Protein AF-A0A935V685-F1 (afdb_monomer)

pLDDT: mean 77.32, std 20.31, range [25.12, 97.94]

Nearest PDB structures (foldseek):
  2jjm-assembly1_C  TM=7.431E-01  e=6.071E-12  Bacillus anthracis str. Ames
  7ec1-assembly1_B  TM=7.038E-01  e=3.058E-07  Staphylococcus aureus subsp. aureus USA300
  7ec7-assembly1_A  TM=6.318E-01  e=6.087E-07  Staphylococcus aureus subsp. aureus USA300
  7vfm-assembly2_C  TM=6.311E-01  e=3.255E-07  Staphylococcus aureus subsp. aureus USA300
  4pqg-assembly1_A  TM=6.205E-01  e=3.836E-04  Streptococcus pneumoniae TIGR4

Solvent-accessible surface area (backbone atoms only — not comparable to full-atom values): 17136 Å² total; per-residue (Å²): 132,80,79,63,42,29,34,38,39,34,31,50,56,51,75,51,76,80,44,71,67,49,26,49,51,52,53,49,55,59,70,49,59,66,86,50,35,47,62,31,42,33,24,28,31,86,33,79,49,53,79,75,48,91,67,80,48,58,72,46,71,57,74,52,85,67,89,89,45,96,54,50,69,61,37,26,50,51,48,11,48,50,43,52,75,69,58,38,49,31,36,40,29,31,56,80,80,26,43,61,53,52,51,53,8,40,71,68,21,85,72,56,41,54,34,35,37,47,45,68,60,78,74,90,62,83,87,82,65,63,81,67,61,75,52,42,37,60,54,44,30,58,54,55,68,73,36,74,35,35,37,10,44,32,67,64,39,33,56,51,48,20,65,65,28,70,38,67,60,86,43,47,45,71,52,67,78,87,77,81,73,69,79,81,79,88,82,73,86,70,76,79,62,96,52,47,36,32,30,31,70,48,67,31,43,81,55,40,28,60,67,58,52,53,56,56,50,41,57,43,57,77,69,70,58,59,56,39,39,37,47,39,42,48,69,79,41,51,74,59,52,55,51,50,28,50,78,56,76,38,42,97,38,47,44,71,55,79,73,81,77,95,79,81,94,54,72,40,76,63,74,41,79,61,86,53,59,70,69,86,46,77,72,81,72,77,73,66,85,41,52,68,81,91,126

Radius of gyration: 22.19 Å; Cα contacts (8 Å, |Δi|>4): 473; chains: 1; bounding box: 60×39×63 Å

Secondary structure (DSSP, 8-state):
-PPPEEEEEEES----SSSHHHHHHHHHHHHS-TTTEEEEEEESS--HHHHHS--SSEEEE-----TTSTTHHHHHHHHHHHHHHHT-SEEEEESHHHHHHHHHHHHH-SS-PEEEEEE----S-GGG--GGGGTHHHHHHHHTTT-SEEEESSHHHHHHHHHHTT--GGGEEE-PPP-PPPP---S------SSEEEEEE----GGG-HHHHHHHHHHHHHTT--EEEEEE--SSSHHHHHHHHHHTT-GGGEE-PPPPPS-----B--SEE----SS----------B-----

Sequence (295 aa):
MRQIRKIAYLIDTIACDTAGTQKQLLDTIRRLDRARFAPILVCLWSSPWMEQADLPCETVILGHRGFLKPGFAGVLRRFAKLLDEREIDLVQIFFDEAIFVGWLGWRLSRQRPVLLSSRRDMGLGAANQPWYHRLFPAALALANRDFAAILANSRMVAEYASLRERTSLSKYIVVRNGVEYPPRDDGKVHARSAGTEVGIVATLTPVKRHDLLLRAWGLLGAVGASATLHLLGDRPERSRLERMALELGIAERVHFPAPFMTSRPGCARLTSVCSVRTGRGCQMPFLNTWPVGSR

Mean predicted aligned error: 11.24 Å

Foldseek 3Di:
DADAAEEEEEEAEQADCPDFVSVLVQVCLQPDDRVRYAYEYEHQAYYPCNVVDDGNHHYHHLPDDDDPDPCLVVSLCVLLCCCQVVVHQEYEYEDLRRLVSNLSSLVVHPNNHQYEYEFQFLDPDPPDDDPCLVCSLVVLLVSLVSHQAYEYQDPVRLVSCCVSNVHDSVRYDHDHGDDDDDPPPPDDPDDPDPAAEAEEADAPDVQQVVVVVLVVVLVCVVVPHRYAYEYAHDDDCVVVSCVSCVVSVNNVRYHYDDHDDPDDDDADANNYYDTGGDGDGDGDGRPDGDDDDDD

Structure (mmCIF, N/CA/C/O backbone):
data_AF-A0A935V685-F1
#
_entry.id   AF-A0A935V685-F1
#
loop_
_atom_site.group_PDB
_atom_site.id
_atom_site.type_symbol
_atom_site.label_atom_id
_atom_site.label_alt_id
_atom_site.label_comp_id
_atom_site.label_asym_id
_atom_site.label_entity_id
_atom_site.label_seq_id
_atom_site.pdbx_PDB_ins_code
_atom_site.Cartn_x
_atom_site.Cartn_y
_atom_site.Cartn_z
_atom_site.occupancy
_atom_site.B_iso_or_equiv
_atom_site.auth_seq_id
_atom_site.auth_comp_id
_atom_site.auth_asym_id
_atom_site.auth_atom_id
_atom_site.pdbx_PDB_model_num
ATOM 1 N N . MET A 1 1 ? -32.451 -7.736 6.801 1.00 47.38 1 MET A N 1
ATOM 2 C CA . MET A 1 1 ? -31.535 -6.804 6.099 1.00 47.38 1 MET A CA 1
ATOM 3 C C . MET A 1 1 ? -30.112 -7.109 6.552 1.00 47.38 1 MET A C 1
ATOM 5 O O . MET A 1 1 ? -29.913 -7.251 7.750 1.00 47.38 1 MET A O 1
ATOM 9 N N . ARG A 1 2 ? -29.141 -7.310 5.647 1.00 55.78 2 ARG A N 1
ATOM 10 C CA . ARG A 1 2 ? -27.735 -7.516 6.055 1.00 55.78 2 ARG A CA 1
ATOM 11 C C . ARG A 1 2 ? -27.187 -6.187 6.587 1.00 55.78 2 ARG A C 1
ATOM 13 O O . ARG A 1 2 ? -27.286 -5.187 5.889 1.00 55.78 2 ARG A O 1
ATOM 20 N N . GLN A 1 3 ? -26.645 -6.183 7.804 1.00 80.19 3 GLN A N 1
ATOM 21 C CA . GLN A 1 3 ? -25.983 -5.016 8.394 1.00 80.19 3 GLN A CA 1
ATOM 22 C C . GLN A 1 3 ? -24.818 -4.573 7.492 1.00 80.19 3 GLN A C 1
ATOM 24 O O . GLN A 1 3 ? -23.991 -5.404 7.104 1.00 80.19 3 GLN A O 1
ATOM 29 N N . ILE A 1 4 ? -24.787 -3.285 7.131 1.00 88.19 4 ILE A N 1
ATOM 30 C CA . ILE A 1 4 ? -23.696 -2.683 6.352 1.00 88.19 4 ILE A CA 1
ATOM 31 C C . ILE A 1 4 ? -22.426 -2.749 7.197 1.00 88.19 4 ILE A C 1
ATOM 33 O O . ILE A 1 4 ? -22.430 -2.315 8.346 1.00 88.19 4 ILE A O 1
ATOM 37 N N . ARG A 1 5 ? -21.346 -3.293 6.630 1.00 94.38 5 ARG A N 1
ATOM 38 C CA . ARG A 1 5 ? -20.065 -3.446 7.327 1.00 94.38 5 ARG A CA 1
ATOM 39 C C . ARG A 1 5 ? -19.217 -2.189 7.177 1.00 94.38 5 ARG A C 1
ATOM 41 O O . ARG A 1 5 ? -18.914 -1.789 6.052 1.00 94.38 5 ARG A O 1
ATOM 48 N N . LYS A 1 6 ? -18.794 -1.590 8.284 1.00 96.44 6 LYS A N 1
ATOM 49 C CA . LYS A 1 6 ? -17.918 -0.413 8.300 1.00 96.44 6 LYS A CA 1
ATOM 50 C C . LYS A 1 6 ? -16.456 -0.853 8.285 1.00 96.44 6 LYS A C 1
ATOM 52 O O . LYS A 1 6 ? -16.027 -1.641 9.130 1.00 96.44 6 LYS A O 1
ATOM 57 N N . ILE A 1 7 ? -15.689 -0.358 7.318 1.00 97.56 7 ILE A N 1
ATOM 58 C CA . ILE A 1 7 ? -14.297 -0.767 7.097 1.00 97.56 7 ILE A CA 1
ATOM 59 C C . ILE A 1 7 ? -13.381 0.447 7.209 1.00 97.56 7 ILE A C 1
ATOM 61 O O . ILE A 1 7 ? -13.496 1.374 6.414 1.00 97.56 7 ILE A O 1
ATOM 65 N N . ALA A 1 8 ? -12.427 0.415 8.137 1.00 97.81 8 ALA A N 1
ATOM 66 C CA . ALA A 1 8 ? -11.368 1.413 8.225 1.00 97.81 8 ALA A CA 1
ATOM 67 C C . ALA A 1 8 ? -10.112 0.939 7.476 1.00 97.81 8 ALA A C 1
ATOM 69 O O . ALA A 1 8 ? -9.486 -0.056 7.848 1.00 97.81 8 ALA A O 1
ATOM 70 N N . TYR A 1 9 ? -9.715 1.672 6.442 1.00 97.56 9 TYR A N 1
ATOM 71 C CA . TYR A 1 9 ? -8.462 1.478 5.718 1.00 97.56 9 TYR A CA 1
ATOM 72 C C . TYR A 1 9 ? -7.395 2.395 6.311 1.00 97.56 9 TYR A C 1
ATOM 74 O O . TYR A 1 9 ? -7.455 3.601 6.108 1.00 97.56 9 TYR A O 1
ATOM 82 N 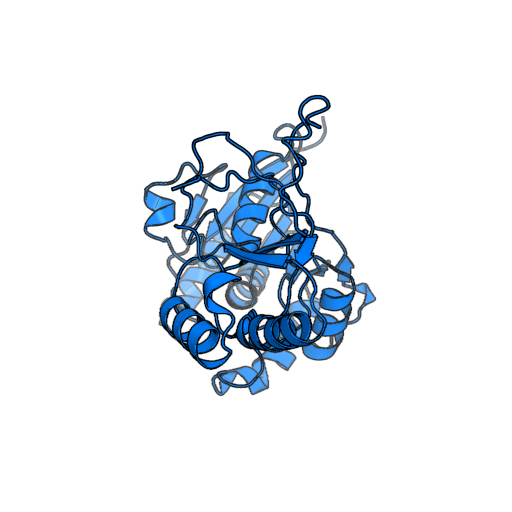N . LEU A 1 10 ? -6.426 1.845 7.042 1.00 96.38 10 LEU A N 1
ATOM 83 C CA . LEU A 1 10 ? -5.353 2.627 7.661 1.00 96.38 10 LEU A CA 1
ATOM 84 C C . LEU A 1 10 ? -4.088 2.590 6.796 1.00 96.38 10 LEU A C 1
ATOM 86 O O . LEU A 1 10 ? -3.573 1.510 6.513 1.00 96.38 10 LEU A O 1
ATOM 90 N N . ILE A 1 11 ? -3.559 3.753 6.428 1.00 93.00 11 ILE A N 1
ATOM 91 C CA . ILE A 1 11 ? -2.321 3.919 5.651 1.00 93.00 11 ILE A CA 1
ATOM 92 C C . ILE A 1 11 ? -1.504 5.103 6.200 1.00 93.00 11 ILE A C 1
ATOM 94 O O . ILE A 1 11 ? -2.011 5.902 6.986 1.00 93.00 11 ILE A O 1
ATOM 98 N N . ASP A 1 12 ? -0.227 5.229 5.840 1.00 88.38 12 ASP A N 1
ATOM 99 C CA . ASP A 1 12 ? 0.600 6.376 6.238 1.00 88.38 12 ASP A CA 1
ATOM 100 C C . ASP A 1 12 ? 0.080 7.690 5.629 1.00 88.38 12 ASP A C 1
ATOM 102 O O . ASP A 1 12 ? -0.264 8.631 6.349 1.00 88.38 12 ASP A O 1
ATOM 106 N N . THR A 1 13 ? -0.037 7.734 4.307 1.00 89.06 13 THR A N 1
ATOM 107 C CA . THR A 1 13 ? -0.543 8.843 3.513 1.00 89.06 13 THR A CA 1
ATOM 108 C C . THR A 1 13 ? -0.932 8.356 2.115 1.00 89.06 13 THR A C 1
ATOM 110 O O . THR A 1 13 ? -0.552 7.267 1.675 1.00 89.06 13 THR A O 1
ATOM 113 N N . ILE A 1 14 ? -1.623 9.209 1.365 1.00 85.38 14 ILE A N 1
ATOM 114 C CA . ILE A 1 14 ? -1.771 9.062 -0.080 1.00 85.38 14 ILE A CA 1
ATOM 115 C C . ILE A 1 14 ? -0.976 10.189 -0.729 1.00 85.38 14 ILE A C 1
ATOM 117 O O . ILE A 1 14 ? -1.374 11.343 -0.672 1.00 85.38 14 ILE A O 1
ATOM 121 N N . ALA A 1 15 ? 0.175 9.876 -1.310 1.00 79.31 15 ALA A N 1
ATOM 122 C CA . ALA A 1 15 ? 1.056 10.862 -1.928 1.00 79.31 15 ALA A CA 1
ATOM 123 C C . ALA A 1 15 ? 0.722 11.102 -3.408 1.00 79.31 15 ALA A C 1
ATOM 125 O O . ALA A 1 15 ? 0.970 12.196 -3.910 1.00 79.31 15 ALA A O 1
ATOM 126 N N . CYS A 1 16 ? 0.187 10.094 -4.105 1.00 71.19 16 CYS A N 1
ATOM 127 C CA . CYS A 1 16 ? -0.258 10.210 -5.493 1.00 71.19 16 CYS A CA 1
ATOM 128 C C . CYS A 1 16 ? -1.229 9.087 -5.900 1.00 71.19 16 CYS A C 1
ATOM 130 O O . CYS A 1 16 ? -1.324 8.040 -5.255 1.00 71.19 16 CYS A O 1
ATOM 132 N N . ASP A 1 17 ? -1.896 9.275 -7.037 1.00 63.81 17 ASP A N 1
ATOM 133 C CA . ASP A 1 17 ? -2.741 8.283 -7.718 1.00 63.81 17 ASP A CA 1
ATOM 134 C C . ASP A 1 17 ? -1.970 7.356 -8.674 1.00 63.81 17 ASP A C 1
ATOM 136 O O . ASP A 1 17 ? -2.543 6.440 -9.262 1.00 63.81 17 ASP A O 1
ATOM 140 N N . THR A 1 18 ? -0.663 7.560 -8.832 1.00 60.09 18 THR A N 1
ATOM 141 C CA . THR A 1 18 ? 0.187 6.765 -9.734 1.00 60.09 18 THR A CA 1
ATOM 142 C C . THR A 1 18 ? 0.973 5.669 -9.015 1.00 60.09 18 THR A C 1
ATOM 144 O O . THR A 1 18 ? 1.419 4.706 -9.646 1.00 60.09 18 THR A O 1
ATOM 147 N N . ALA A 1 19 ? 1.123 5.751 -7.689 1.00 63.84 19 ALA A N 1
ATOM 148 C CA . ALA A 1 19 ? 1.809 4.733 -6.901 1.00 63.84 19 ALA A CA 1
ATOM 149 C C . ALA A 1 19 ? 0.965 3.456 -6.793 1.00 63.84 19 ALA A C 1
ATOM 151 O O . ALA A 1 19 ? -0.188 3.492 -6.373 1.00 63.84 19 ALA A O 1
ATOM 152 N N . GLY A 1 20 ? 1.563 2.299 -7.105 1.00 73.19 20 GLY A N 1
ATOM 153 C CA . GLY A 1 20 ? 0.832 1.033 -7.253 1.00 73.19 20 GLY A CA 1
ATOM 154 C C . GLY A 1 20 ? -0.075 0.665 -6.070 1.00 73.19 20 GLY A C 1
ATOM 155 O O . GLY A 1 20 ? -1.243 0.358 -6.280 1.00 73.19 20 GLY A O 1
ATOM 156 N N . THR A 1 21 ? 0.426 0.731 -4.832 1.00 81.25 21 THR A N 1
ATOM 157 C CA . THR A 1 21 ? -0.369 0.390 -3.636 1.00 81.25 21 THR A CA 1
ATOM 158 C C . THR A 1 21 ? -1.462 1.418 -3.342 1.00 81.25 21 THR A C 1
ATOM 160 O O . THR A 1 21 ? -2.601 1.029 -3.094 1.00 81.25 21 THR A O 1
ATOM 163 N N . GLN A 1 22 ? -1.127 2.711 -3.376 1.00 86.50 22 GLN A N 1
ATOM 164 C CA . GLN A 1 22 ? -2.057 3.796 -3.044 1.00 86.50 22 GLN A CA 1
ATOM 165 C C . GLN A 1 22 ? -3.184 3.876 -4.079 1.00 86.50 22 GLN A C 1
ATOM 167 O O . GLN A 1 22 ? -4.356 3.853 -3.708 1.00 86.50 22 GLN A O 1
ATOM 172 N N . LYS A 1 23 ? -2.843 3.820 -5.373 1.00 84.69 23 LYS A N 1
ATOM 173 C CA . LYS A 1 23 ? -3.811 3.739 -6.471 1.00 84.69 23 LYS A CA 1
ATOM 174 C C . LYS A 1 23 ? -4.776 2.574 -6.283 1.00 84.69 23 LYS A C 1
ATOM 176 O O . LYS A 1 23 ? -5.985 2.757 -6.323 1.00 84.69 23 LYS A O 1
ATOM 181 N N . GLN A 1 24 ? -4.249 1.375 -6.036 1.00 86.38 24 GLN A N 1
ATOM 182 C CA . GLN A 1 24 ? -5.086 0.189 -5.860 1.00 86.38 24 GLN A CA 1
ATOM 183 C C . GLN A 1 24 ? -6.011 0.286 -4.657 1.00 86.38 24 GLN A C 1
ATOM 185 O O . GLN A 1 24 ? -7.129 -0.218 -4.727 1.00 86.38 24 GLN A O 1
ATOM 190 N N . LEU A 1 25 ? -5.554 0.881 -3.554 1.00 91.19 25 LEU A N 1
ATOM 191 C CA . LEU A 1 25 ? -6.407 1.121 -2.399 1.00 91.19 25 LEU A CA 1
ATOM 192 C C . LEU A 1 25 ? -7.567 2.047 -2.780 1.00 91.19 25 LEU A C 1
ATOM 194 O O . LEU A 1 25 ? -8.719 1.684 -2.557 1.00 91.19 25 LEU A O 1
ATOM 198 N N . LEU A 1 26 ? -7.277 3.182 -3.420 1.00 91.44 26 LEU A N 1
ATOM 199 C CA . LEU A 1 26 ? -8.309 4.117 -3.873 1.00 91.44 26 LEU A CA 1
ATOM 200 C C . LEU A 1 26 ? -9.278 3.465 -4.866 1.00 91.44 26 LEU A C 1
ATOM 202 O O . LEU A 1 26 ? -10.487 3.587 -4.700 1.00 91.44 26 LEU A O 1
ATOM 206 N N . ASP A 1 27 ? -8.777 2.718 -5.850 1.00 89.69 27 ASP A N 1
ATOM 207 C CA . ASP A 1 27 ? -9.608 2.025 -6.841 1.00 89.69 27 ASP A CA 1
ATOM 208 C C . ASP A 1 27 ? -10.467 0.925 -6.204 1.00 89.69 27 ASP A C 1
ATOM 210 O O . ASP A 1 27 ? -11.630 0.752 -6.574 1.00 89.69 27 ASP A O 1
ATOM 214 N N . THR A 1 28 ? -9.932 0.221 -5.201 1.00 90.75 28 THR A N 1
ATOM 215 C CA . THR A 1 28 ? -10.703 -0.748 -4.406 1.00 90.75 28 THR A CA 1
ATOM 216 C C . THR A 1 28 ? -11.828 -0.040 -3.663 1.00 90.75 28 THR A C 1
ATOM 218 O O . THR A 1 28 ? -12.975 -0.472 -3.745 1.00 90.75 28 THR A O 1
ATOM 221 N N . ILE A 1 29 ? -11.529 1.070 -2.978 1.00 93.56 29 ILE A N 1
ATOM 222 C CA . ILE A 1 29 ? -12.534 1.845 -2.246 1.00 93.56 29 ILE A CA 1
ATOM 223 C C . ILE A 1 29 ? -13.595 2.381 -3.212 1.00 93.56 29 ILE A C 1
ATOM 225 O O . ILE A 1 29 ? -14.777 2.269 -2.902 1.00 93.56 29 ILE A O 1
ATOM 229 N N . ARG A 1 30 ? -13.225 2.906 -4.388 1.00 92.25 30 ARG A N 1
ATOM 230 C CA . ARG A 1 30 ? -14.173 3.413 -5.403 1.00 92.25 30 ARG A CA 1
ATOM 231 C C . ARG A 1 30 ? -15.161 2.352 -5.877 1.00 92.25 30 ARG A C 1
ATOM 233 O O . ARG A 1 30 ? -16.336 2.650 -6.042 1.00 92.25 30 ARG A O 1
ATOM 240 N N . ARG A 1 31 ? -14.689 1.123 -6.088 1.00 91.38 31 ARG A N 1
ATOM 241 C CA . ARG A 1 31 ? -15.484 0.026 -6.668 1.00 91.38 31 ARG A CA 1
ATOM 242 C C . ARG A 1 31 ? -16.207 -0.830 -5.622 1.00 91.38 31 ARG A C 1
ATOM 244 O O . ARG A 1 31 ? -16.918 -1.763 -5.981 1.00 91.38 31 ARG A O 1
ATOM 251 N N . LEU A 1 32 ? -16.013 -0.545 -4.336 1.00 92.62 32 LEU A N 1
ATOM 252 C CA . LEU A 1 32 ? -16.620 -1.306 -3.251 1.00 92.62 32 LEU A CA 1
ATOM 253 C C . LEU A 1 32 ? -18.131 -1.030 -3.160 1.00 92.62 32 LEU A C 1
ATOM 255 O O . LEU A 1 32 ? -18.550 0.123 -3.066 1.00 92.62 32 LEU A O 1
ATOM 259 N N . ASP A 1 33 ? -18.933 -2.096 -3.137 1.00 94.31 33 ASP A N 1
ATOM 260 C CA . ASP A 1 33 ? -20.395 -2.029 -3.038 1.00 94.31 33 ASP A CA 1
ATOM 261 C C . ASP A 1 33 ? -20.848 -1.309 -1.755 1.00 94.31 33 ASP A C 1
ATOM 263 O O . ASP A 1 33 ? -20.762 -1.852 -0.648 1.00 94.31 33 ASP A O 1
ATOM 267 N N . ARG A 1 34 ? -21.360 -0.084 -1.924 1.00 94.00 34 ARG A N 1
ATOM 268 C CA . ARG A 1 34 ? -21.809 0.799 -0.838 1.00 94.00 34 ARG A CA 1
ATOM 269 C C . ARG A 1 34 ? -23.070 0.301 -0.131 1.00 94.00 34 ARG A C 1
ATOM 271 O O . ARG A 1 34 ? -23.296 0.680 1.013 1.00 94.00 34 ARG A O 1
ATOM 278 N N . ALA A 1 35 ? -23.852 -0.584 -0.755 1.00 93.12 35 ALA A N 1
ATOM 279 C CA . ALA A 1 35 ? -25.009 -1.206 -0.109 1.00 93.12 35 ALA A CA 1
ATOM 280 C C . ALA A 1 35 ? -24.598 -2.275 0.919 1.00 93.12 35 ALA A C 1
ATOM 282 O O . ALA A 1 35 ? -25.408 -2.696 1.744 1.00 93.12 35 ALA A O 1
ATOM 283 N N . ARG A 1 36 ? -23.339 -2.730 0.873 1.00 93.94 36 ARG A N 1
ATOM 284 C CA . ARG A 1 36 ? -22.796 -3.766 1.765 1.00 93.94 36 ARG A CA 1
ATOM 285 C C . ARG A 1 36 ? -21.681 -3.256 2.664 1.00 93.94 36 ARG A C 1
ATOM 287 O O . ARG A 1 36 ? -21.517 -3.789 3.763 1.00 93.94 36 ARG A O 1
ATOM 294 N N . PHE A 1 37 ? -20.920 -2.267 2.205 1.00 96.12 37 PHE A N 1
ATOM 295 C CA . PHE A 1 37 ? -19.721 -1.795 2.879 1.00 96.12 37 PHE A CA 1
ATOM 296 C C . PHE A 1 37 ? -19.648 -0.268 2.932 1.00 96.12 37 PHE A C 1
ATOM 298 O O . PHE A 1 37 ? -19.816 0.409 1.920 1.00 96.12 37 PHE A O 1
ATOM 305 N N . ALA A 1 38 ? -19.305 0.259 4.103 1.00 96.31 38 ALA A N 1
ATOM 306 C CA . ALA A 1 38 ? -19.061 1.677 4.339 1.00 96.31 38 ALA A CA 1
ATOM 307 C C . ALA A 1 38 ? -17.563 1.899 4.628 1.00 96.31 38 ALA A C 1
ATOM 309 O O . ALA A 1 38 ? -17.114 1.638 5.748 1.00 96.31 38 ALA A O 1
ATOM 310 N N . PRO A 1 39 ? -16.760 2.303 3.627 1.00 97.31 39 PRO A N 1
ATOM 311 C CA . PRO A 1 39 ? -15.329 2.512 3.811 1.00 97.31 39 PRO A CA 1
ATOM 312 C C . PRO A 1 39 ? -15.025 3.869 4.457 1.00 97.31 39 PRO A C 1
ATOM 314 O O . PRO A 1 39 ? -15.653 4.874 4.132 1.00 97.31 39 PRO A O 1
ATOM 317 N N . ILE A 1 40 ? -14.006 3.894 5.312 1.00 97.12 40 ILE A N 1
ATOM 318 C CA . ILE A 1 40 ? -13.386 5.096 5.875 1.00 97.12 40 ILE A CA 1
ATOM 319 C C . ILE A 1 40 ? -11.882 4.988 5.628 1.00 97.12 40 ILE A C 1
ATOM 321 O O . ILE A 1 40 ? -11.264 3.972 5.956 1.00 97.12 40 ILE A O 1
ATOM 325 N N . LEU A 1 41 ? -11.284 6.024 5.049 1.00 96.94 41 LEU A N 1
ATOM 326 C CA . LEU A 1 41 ? -9.843 6.117 4.852 1.00 96.94 41 LEU A CA 1
ATOM 327 C C . LEU A 1 41 ? -9.222 6.818 6.061 1.00 96.94 41 LEU A C 1
ATOM 329 O O . LEU A 1 41 ? -9.593 7.933 6.409 1.00 96.94 41 LEU A O 1
ATOM 333 N N . VAL A 1 42 ? -8.262 6.178 6.713 1.00 96.44 42 VAL A N 1
ATOM 334 C CA . VAL A 1 42 ? -7.533 6.741 7.847 1.00 96.44 42 VAL A CA 1
ATOM 335 C C . VAL A 1 42 ? -6.075 6.891 7.443 1.00 96.44 42 VAL A C 1
ATOM 337 O O . VAL A 1 42 ? -5.410 5.904 7.134 1.00 96.44 42 VAL A O 1
ATOM 340 N N . CYS A 1 43 ? -5.565 8.117 7.462 1.00 93.94 43 CYS A N 1
ATOM 341 C CA . CYS A 1 43 ? -4.167 8.399 7.152 1.00 93.94 43 CYS A CA 1
ATOM 342 C C . CYS A 1 43 ? -3.425 8.874 8.401 1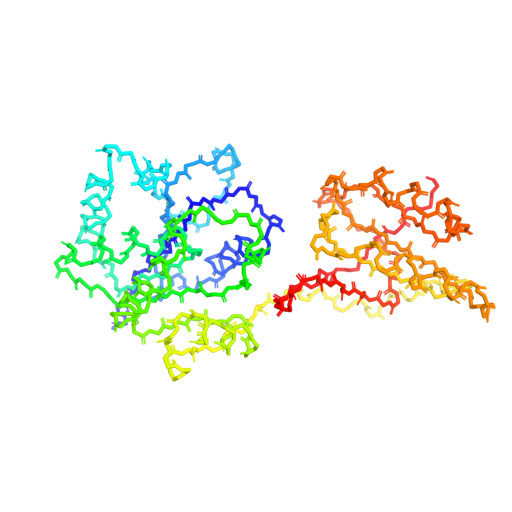.00 93.94 43 CYS A C 1
ATOM 344 O O . CYS A 1 43 ? -3.970 9.618 9.224 1.00 93.94 43 CYS A O 1
ATOM 346 N N . LEU A 1 44 ? -2.154 8.496 8.538 1.00 90.81 44 LEU A N 1
ATOM 347 C CA . LEU A 1 44 ? -1.299 9.047 9.589 1.00 90.81 44 LEU A CA 1
ATOM 348 C C . LEU A 1 44 ? -1.076 10.546 9.376 1.00 90.81 44 LEU A C 1
ATOM 350 O O . LEU A 1 44 ? -1.145 11.302 10.342 1.00 90.81 44 LEU A O 1
ATOM 354 N N . TRP A 1 45 ? -0.864 11.006 8.143 1.00 88.38 45 TRP A N 1
ATOM 355 C CA . TRP A 1 45 ? -0.659 12.425 7.837 1.00 88.38 45 TRP A CA 1
ATOM 356 C C . TRP A 1 45 ? -1.184 12.819 6.445 1.00 88.38 45 TRP A C 1
ATOM 358 O O . TRP A 1 45 ? -1.251 11.995 5.533 1.00 88.38 45 TRP A O 1
ATOM 368 N N . SER A 1 46 ? -1.558 14.097 6.294 1.00 87.88 46 SER A N 1
ATOM 369 C CA . SER A 1 46 ? -2.071 14.668 5.036 1.00 87.88 46 SER A CA 1
ATOM 370 C C . SER A 1 46 ? -0.941 15.029 4.074 1.00 87.88 46 SER A C 1
ATOM 372 O O . SER A 1 46 ? 0.060 15.625 4.492 1.00 87.88 46 SER A O 1
ATOM 374 N N . SER A 1 47 ? -1.107 14.695 2.796 1.00 87.94 47 SER A N 1
ATOM 375 C CA . SER A 1 47 ? -0.217 15.127 1.717 1.00 87.94 47 SER A CA 1
ATOM 376 C C . SER A 1 47 ? -0.828 16.304 0.937 1.00 87.94 47 SER A C 1
ATOM 378 O O . SER A 1 47 ? -2.053 16.429 0.899 1.00 87.94 47 SER A O 1
ATOM 380 N N . PRO A 1 48 ? -0.012 17.112 0.228 1.00 86.56 48 PRO A N 1
ATOM 381 C CA . PRO A 1 48 ? -0.530 18.171 -0.645 1.00 86.56 48 PRO A CA 1
ATOM 382 C C . PRO A 1 48 ? -1.471 17.656 -1.743 1.00 86.56 48 PRO A C 1
ATOM 384 O O . PRO A 1 48 ? -2.379 18.359 -2.166 1.00 86.56 48 PRO A O 1
ATOM 387 N N . TRP A 1 49 ? -1.266 16.415 -2.200 1.00 86.69 49 TRP A N 1
ATOM 388 C CA . TRP A 1 49 ? -2.133 15.792 -3.198 1.00 86.69 49 TRP A CA 1
ATOM 389 C C . TRP A 1 49 ? -3.520 15.492 -2.618 1.00 86.69 49 TRP A C 1
ATOM 391 O O . TRP A 1 49 ? -4.521 15.756 -3.272 1.00 86.69 49 TRP A O 1
ATOM 401 N N . MET A 1 50 ? -3.595 15.000 -1.375 1.00 87.62 50 MET A N 1
ATOM 402 C CA . MET A 1 50 ? -4.873 14.700 -0.713 1.00 87.62 50 MET A CA 1
ATOM 403 C C . MET A 1 50 ? -5.746 15.936 -0.512 1.00 87.62 50 MET A C 1
ATOM 405 O O . MET A 1 50 ? -6.963 15.820 -0.554 1.00 87.62 50 MET A O 1
ATOM 409 N N . GLU A 1 51 ? -5.138 17.101 -0.295 1.00 85.94 51 GLU A N 1
ATOM 410 C CA . GLU A 1 51 ? -5.860 18.366 -0.101 1.00 85.94 51 GLU A CA 1
ATOM 411 C C . GLU A 1 51 ? -6.560 18.849 -1.378 1.00 85.94 51 GLU A C 1
ATOM 413 O O . GLU A 1 51 ? -7.511 19.621 -1.305 1.00 85.94 51 GLU A O 1
ATOM 418 N N . GLN A 1 52 ? -6.099 18.387 -2.542 1.00 87.19 52 GLN A N 1
ATOM 419 C CA . GLN A 1 52 ? -6.619 18.775 -3.855 1.00 87.19 52 GLN A CA 1
ATOM 420 C C . GLN A 1 52 ? -7.419 17.653 -4.530 1.00 87.19 52 GLN A C 1
ATOM 422 O O . GLN A 1 52 ? -8.118 17.898 -5.512 1.00 87.19 52 GLN A O 1
ATOM 427 N N . ALA A 1 53 ? -7.290 16.418 -4.046 1.00 85.81 53 ALA A N 1
ATOM 428 C CA . ALA A 1 53 ? -7.871 15.242 -4.671 1.00 85.81 53 ALA A CA 1
ATOM 429 C C . ALA A 1 53 ? -9.283 14.939 -4.159 1.00 85.81 53 ALA A C 1
ATOM 431 O O . ALA A 1 53 ? -9.558 14.997 -2.962 1.00 85.81 53 ALA A O 1
ATOM 432 N N . ASP A 1 54 ? -10.147 14.494 -5.071 1.00 87.12 54 ASP A N 1
ATOM 433 C CA . ASP A 1 54 ? -11.438 13.908 -4.719 1.00 87.12 54 ASP A CA 1
ATOM 434 C C . ASP A 1 54 ? -11.242 12.474 -4.192 1.00 87.12 54 ASP A C 1
ATOM 436 O O . ASP A 1 54 ? -10.950 11.524 -4.939 1.00 87.12 54 ASP A O 1
ATOM 440 N N . LEU A 1 55 ? -11.319 12.331 -2.866 1.00 90.56 55 LEU A N 1
ATOM 441 C CA . LEU A 1 55 ? -11.140 11.059 -2.176 1.00 90.56 55 LEU A CA 1
ATOM 442 C C . LEU A 1 55 ? -12.460 10.269 -2.151 1.00 90.56 55 LEU A C 1
ATOM 444 O O . LEU A 1 55 ? -13.519 10.814 -1.865 1.00 90.56 55 LEU A O 1
ATOM 448 N N . PRO A 1 56 ? -12.422 8.946 -2.382 1.00 90.94 56 PRO A N 1
ATOM 449 C CA . PRO A 1 56 ? -13.624 8.152 -2.658 1.00 90.94 56 PRO A CA 1
ATOM 450 C C . PRO A 1 56 ? -14.500 7.818 -1.435 1.00 90.94 56 PRO A C 1
ATOM 452 O O . PRO A 1 56 ? -15.455 7.037 -1.555 1.00 90.94 56 PRO A O 1
ATOM 455 N N . CYS A 1 57 ? -14.142 8.320 -0.252 1.00 93.38 57 CYS A N 1
ATOM 456 C CA . CYS A 1 57 ? -14.863 8.126 1.003 1.00 93.38 57 CYS A CA 1
ATOM 457 C C . CYS A 1 57 ? -14.439 9.152 2.067 1.00 93.38 57 CYS A C 1
ATOM 459 O O . CYS A 1 57 ? -13.464 9.886 1.884 1.00 93.38 57 CYS A O 1
ATOM 461 N N . GLU A 1 58 ? -15.131 9.138 3.216 1.00 94.12 58 GLU A N 1
ATOM 462 C CA . GLU A 1 58 ? -14.712 9.871 4.419 1.00 94.12 58 GLU A CA 1
ATOM 463 C C . GLU A 1 58 ? -13.235 9.585 4.711 1.00 94.12 58 GLU A C 1
ATOM 465 O O . GLU A 1 58 ? -12.803 8.427 4.713 1.00 94.12 58 GLU A O 1
ATOM 470 N N . THR A 1 59 ? -12.466 10.651 4.934 1.00 95.00 59 THR A N 1
ATOM 471 C CA . THR A 1 59 ? -11.034 10.569 5.217 1.00 95.00 59 THR A CA 1
ATOM 472 C C . THR A 1 59 ? -10.718 11.233 6.551 1.00 95.00 59 THR A C 1
ATOM 474 O O . THR A 1 59 ? -11.074 12.386 6.779 1.00 95.00 59 THR A O 1
ATOM 477 N N . VAL A 1 60 ? -10.018 10.515 7.428 1.00 94.31 60 VAL A N 1
ATOM 478 C CA . VAL A 1 60 ? -9.625 10.972 8.766 1.00 94.31 60 VAL A CA 1
ATOM 479 C C . VAL A 1 60 ? -8.105 11.024 8.869 1.00 94.31 60 VAL A C 1
ATOM 481 O O . VAL A 1 60 ? -7.418 10.031 8.628 1.00 94.31 60 VAL A O 1
ATOM 484 N N . ILE A 1 61 ? -7.566 12.175 9.277 1.00 93.50 61 ILE A N 1
ATOM 485 C CA . ILE A 1 61 ? -6.123 12.376 9.454 1.00 93.50 61 ILE A CA 1
ATOM 486 C C . ILE A 1 61 ? -5.760 12.303 10.938 1.00 93.50 61 ILE A C 1
ATOM 488 O O . ILE A 1 61 ? -6.227 13.101 11.751 1.00 93.50 61 ILE A O 1
ATOM 492 N N . LEU A 1 62 ? -4.876 11.373 11.305 1.00 88.38 62 LEU A N 1
ATOM 493 C CA . LEU A 1 62 ? -4.418 11.210 12.687 1.00 88.38 62 LEU A CA 1
ATOM 494 C C . LEU A 1 62 ? -3.290 12.181 13.076 1.00 88.38 62 LEU A C 1
ATOM 496 O O . LEU A 1 62 ? -2.991 12.319 14.255 1.00 88.38 62 LEU A O 1
ATOM 500 N N . GLY A 1 63 ? -2.647 12.878 12.142 1.00 80.50 63 GLY A N 1
ATOM 501 C CA . GLY A 1 63 ? -1.625 13.894 12.434 1.00 80.50 63 GLY A CA 1
ATOM 502 C C . GLY A 1 63 ? -0.341 13.348 13.080 1.00 80.50 63 GLY A C 1
ATOM 503 O O . GLY A 1 63 ? 0.162 13.927 14.042 1.00 80.50 63 GLY A O 1
ATOM 504 N N . HIS A 1 64 ? 0.189 12.229 12.586 1.00 69.06 64 HIS A N 1
ATOM 505 C CA . HIS A 1 64 ? 1.420 11.600 13.061 1.00 69.06 64 HIS A CA 1
ATOM 506 C C . HIS A 1 64 ? 2.486 11.521 11.960 1.00 69.06 64 HIS A C 1
ATOM 508 O O . HIS A 1 64 ? 2.259 10.921 10.916 1.00 69.06 64 HIS A O 1
ATOM 514 N N . ARG A 1 65 ? 3.679 12.078 12.219 1.00 65.12 65 ARG A N 1
ATOM 515 C CA . ARG A 1 65 ? 4.883 11.906 11.382 1.00 65.12 65 ARG A CA 1
ATOM 516 C C . ARG A 1 65 ? 6.021 11.306 12.222 1.00 65.12 65 ARG A C 1
ATOM 518 O O . ARG A 1 65 ? 6.792 12.074 12.803 1.00 65.12 65 ARG A O 1
ATOM 525 N N . GLY A 1 66 ? 6.105 9.973 12.268 1.00 58.59 66 GLY A N 1
ATOM 526 C CA . GLY A 1 66 ? 7.207 9.189 12.854 1.00 58.59 66 GLY A CA 1
ATOM 527 C C . GLY A 1 66 ? 7.076 8.816 14.344 1.00 58.59 66 GLY A C 1
ATOM 528 O O . GLY A 1 66 ? 6.663 9.633 15.166 1.00 58.59 66 GLY A O 1
ATOM 529 N N . PHE A 1 67 ? 7.519 7.599 14.696 1.00 53.41 67 PHE A N 1
ATOM 530 C CA . PHE A 1 67 ? 7.308 6.922 15.993 1.00 53.41 67 PHE A CA 1
ATOM 531 C C . PHE A 1 67 ? 7.875 7.619 17.246 1.00 53.41 67 PHE A C 1
ATOM 533 O O . PHE A 1 67 ? 7.388 7.376 18.345 1.00 53.41 67 PHE A O 1
ATOM 540 N N . LEU A 1 68 ? 8.889 8.479 17.108 1.00 54.41 68 LEU A N 1
ATOM 541 C CA . LEU A 1 68 ? 9.640 9.066 18.234 1.00 54.41 68 LEU A CA 1
ATOM 542 C C . LEU A 1 68 ? 9.118 10.438 18.700 1.00 54.41 68 LEU A C 1
ATOM 544 O O . LEU A 1 68 ? 9.786 11.124 19.470 1.00 54.41 68 LEU A O 1
ATOM 548 N N . LYS A 1 69 ? 7.941 10.877 18.234 1.00 60.59 69 LYS A N 1
ATOM 549 C CA . LYS A 1 69 ? 7.384 12.188 18.605 1.00 60.59 69 LYS A CA 1
ATOM 550 C C . LYS A 1 69 ? 6.443 12.106 19.818 1.00 60.59 69 LYS A C 1
ATOM 552 O O . LYS A 1 69 ? 5.656 11.162 19.907 1.00 60.59 69 LYS A O 1
ATOM 557 N N . PRO A 1 70 ? 6.411 13.142 20.682 1.00 56.28 70 PRO A N 1
ATOM 558 C CA . PRO A 1 70 ? 5.625 13.176 21.927 1.00 56.28 70 PRO A CA 1
ATOM 559 C C . PRO A 1 70 ? 4.093 13.060 21.755 1.00 56.28 70 PRO A C 1
ATOM 561 O O . PRO A 1 70 ? 3.366 12.961 22.736 1.00 56.28 70 PRO A O 1
ATOM 564 N N . GLY A 1 71 ? 3.578 13.015 20.520 1.00 70.69 71 GLY A N 1
ATOM 565 C CA . GLY A 1 71 ? 2.155 12.835 20.212 1.00 70.69 71 GLY A CA 1
ATOM 566 C C . GLY A 1 71 ? 1.690 11.387 20.003 1.00 70.69 71 GLY A C 1
ATOM 567 O O . GLY A 1 71 ? 0.503 11.183 19.746 1.00 70.69 71 GLY A O 1
ATOM 568 N N . PHE A 1 72 ? 2.570 10.379 20.082 1.00 82.44 72 PHE A N 1
ATOM 569 C CA . PHE A 1 72 ? 2.228 8.992 19.717 1.00 82.44 72 PHE A CA 1
ATOM 570 C C . PHE A 1 72 ? 1.045 8.429 20.521 1.00 82.44 72 PHE A C 1
ATOM 572 O O . PHE A 1 72 ? 0.071 7.970 19.934 1.00 82.44 72 PHE A O 1
ATOM 579 N N . ALA A 1 73 ? 1.043 8.556 21.852 1.00 86.56 73 ALA A N 1
ATOM 580 C CA . ALA A 1 73 ? -0.075 8.081 22.676 1.00 86.56 73 ALA A CA 1
ATOM 581 C C . ALA A 1 73 ? -1.408 8.776 22.331 1.00 86.56 73 ALA A C 1
ATOM 583 O O . ALA A 1 73 ? -2.459 8.136 22.321 1.00 86.56 73 ALA A O 1
ATOM 584 N N . GLY A 1 74 ? -1.376 10.072 22.002 1.00 89.12 74 GLY A N 1
ATOM 585 C CA . GLY A 1 74 ? -2.561 10.815 21.561 1.00 89.12 74 GLY A CA 1
ATOM 586 C C . GLY A 1 74 ? -3.075 10.360 20.192 1.00 89.12 74 GLY A C 1
ATOM 587 O O . GLY A 1 74 ? -4.280 10.350 19.955 1.00 89.12 74 GLY A O 1
ATOM 588 N N . VAL A 1 75 ? -2.182 9.945 19.293 1.00 90.50 75 VAL A N 1
ATOM 589 C CA . VAL A 1 75 ? -2.533 9.320 18.006 1.00 90.50 75 VAL A CA 1
ATOM 590 C C . VAL A 1 75 ? -3.215 7.973 18.236 1.00 90.50 75 VAL A C 1
ATOM 592 O O . VAL A 1 75 ? -4.287 7.742 17.681 1.00 90.50 75 VAL A O 1
ATOM 595 N N . LEU A 1 76 ? -2.656 7.127 19.108 1.00 93.12 76 LEU A N 1
ATOM 596 C CA . LEU A 1 76 ? -3.243 5.824 19.435 1.00 93.12 76 LEU A CA 1
ATOM 597 C C . LEU A 1 76 ? -4.642 5.964 20.048 1.00 93.12 76 LEU A C 1
ATOM 599 O O . LEU A 1 76 ? -5.562 5.268 19.626 1.00 93.12 76 LEU A O 1
ATOM 603 N N . ARG A 1 77 ? -4.826 6.894 20.998 1.00 93.38 77 ARG A N 1
ATOM 604 C CA . ARG A 1 77 ? -6.140 7.173 21.604 1.00 93.38 77 ARG A CA 1
ATOM 605 C C . ARG A 1 77 ? -7.145 7.707 20.590 1.00 93.38 77 ARG A C 1
ATOM 607 O O . ARG A 1 77 ? -8.300 7.308 20.635 1.00 93.38 77 ARG A O 1
ATOM 614 N N . ARG A 1 78 ? -6.727 8.591 19.677 1.00 94.00 78 ARG A N 1
ATOM 615 C CA . ARG A 1 78 ? -7.606 9.093 18.607 1.00 94.00 78 ARG A CA 1
ATOM 616 C C . ARG A 1 78 ? -8.033 7.982 17.661 1.00 94.00 78 ARG A C 1
ATOM 618 O O . ARG A 1 78 ? -9.205 7.925 17.315 1.00 94.00 78 ARG A O 1
ATOM 625 N N . PHE A 1 79 ? -7.116 7.087 17.293 1.00 96.12 79 PHE A N 1
ATOM 626 C CA . PHE A 1 79 ? -7.467 5.930 16.476 1.00 96.12 79 PHE A CA 1
ATOM 627 C C . PHE A 1 79 ? -8.421 4.989 17.221 1.00 96.12 79 PHE A C 1
ATOM 629 O O . PHE A 1 79 ? -9.463 4.651 16.680 1.00 96.12 79 PHE A O 1
ATOM 636 N N . ALA A 1 80 ? -8.137 4.648 18.482 1.00 97.06 80 ALA A N 1
ATOM 637 C CA . ALA A 1 80 ? -9.024 3.827 19.313 1.00 97.06 80 ALA A CA 1
ATOM 638 C C . ALA A 1 80 ? -10.434 4.430 19.438 1.00 97.06 80 ALA A C 1
ATOM 640 O O . ALA A 1 80 ? -11.427 3.746 19.208 1.00 97.06 80 ALA A O 1
ATOM 641 N N . LYS A 1 81 ? -10.509 5.736 19.722 1.00 96.50 81 LYS A N 1
ATOM 642 C CA . LYS A 1 81 ? -11.759 6.496 19.796 1.00 96.50 81 LYS A CA 1
ATOM 643 C C . LYS A 1 81 ? -12.513 6.471 18.466 1.00 96.50 81 LYS A C 1
ATOM 645 O O . LYS A 1 81 ? -13.715 6.259 18.474 1.00 96.50 81 LYS A O 1
ATOM 650 N N . LEU A 1 82 ? -11.822 6.628 17.335 1.00 96.44 82 LEU A N 1
ATOM 651 C CA . LEU A 1 82 ? -12.435 6.522 16.010 1.00 96.44 82 LEU A CA 1
ATOM 652 C C . LEU A 1 82 ? -13.053 5.135 15.787 1.00 96.44 82 LEU A C 1
ATOM 654 O O . LEU A 1 82 ? -14.181 5.058 15.308 1.00 96.44 82 LEU A O 1
ATOM 658 N N . LEU A 1 83 ? -12.338 4.060 16.143 1.00 97.06 83 LEU A N 1
ATOM 659 C CA . LEU A 1 83 ? -12.854 2.691 16.026 1.00 97.06 83 LEU A CA 1
ATOM 660 C C . LEU A 1 83 ? -14.131 2.503 16.852 1.00 97.06 83 LEU A C 1
ATOM 662 O O . LEU A 1 83 ? -15.102 1.937 16.351 1.00 97.06 83 LEU A O 1
ATOM 666 N N . ASP A 1 84 ? -14.128 3.017 18.083 1.00 96.44 84 ASP A N 1
ATOM 667 C CA . ASP A 1 84 ? -15.233 2.863 19.026 1.00 96.44 84 ASP A CA 1
ATOM 668 C C . ASP A 1 84 ? -16.434 3.777 18.704 1.00 96.44 84 ASP A C 1
ATOM 670 O O . ASP A 1 84 ? -17.575 3.352 18.833 1.00 96.44 84 ASP A O 1
ATOM 674 N N . GLU A 1 85 ? -16.221 5.019 18.265 1.00 95.50 85 GLU A N 1
ATOM 675 C CA . GLU A 1 85 ? -17.308 5.959 17.937 1.00 95.50 85 GLU A CA 1
ATOM 676 C C . GLU A 1 85 ? -17.953 5.669 16.585 1.00 95.50 85 GLU A C 1
ATOM 678 O O . GLU A 1 85 ? -19.139 5.925 16.391 1.00 95.50 85 GLU A O 1
ATOM 683 N N . ARG A 1 86 ? -17.169 5.184 15.617 1.00 94.69 86 ARG A N 1
ATOM 684 C CA . ARG A 1 86 ? -17.691 4.838 14.292 1.00 94.69 86 ARG A CA 1
ATOM 685 C C . ARG A 1 86 ? -18.217 3.413 14.227 1.00 94.69 86 ARG A C 1
ATOM 687 O O . ARG A 1 86 ? -18.818 3.079 13.213 1.00 94.69 86 ARG A O 1
ATOM 694 N N . GLU A 1 87 ? -18.046 2.609 15.275 1.00 95.12 87 GLU A N 1
ATOM 695 C CA . GLU A 1 87 ? -18.424 1.189 15.309 1.00 95.12 87 GLU A CA 1
ATOM 696 C C . GLU A 1 87 ? -17.840 0.414 14.129 1.00 95.12 87 GLU A C 1
ATOM 698 O O . GLU A 1 87 ? -18.547 -0.209 13.337 1.00 95.12 87 GLU A O 1
ATOM 703 N N . ILE A 1 88 ? -16.529 0.545 13.951 1.00 97.00 88 ILE A N 1
ATOM 704 C CA . ILE A 1 88 ? -15.827 -0.120 12.858 1.00 97.00 88 ILE A CA 1
ATOM 705 C C . ILE A 1 88 ? -15.924 -1.635 13.055 1.00 97.00 88 ILE A C 1
ATOM 707 O O . ILE A 1 88 ? -15.630 -2.127 14.138 1.00 97.00 88 ILE A O 1
ATOM 711 N N . ASP A 1 89 ? -16.279 -2.376 12.001 1.00 97.06 89 ASP A N 1
ATOM 712 C CA . ASP A 1 89 ? -16.308 -3.845 12.013 1.00 97.06 89 ASP A CA 1
ATOM 713 C C . ASP A 1 89 ? -14.935 -4.444 11.671 1.00 97.06 89 ASP A C 1
ATOM 715 O O . ASP A 1 89 ? -14.554 -5.507 12.172 1.00 97.06 89 ASP A O 1
ATOM 719 N N . LEU A 1 90 ? -14.205 -3.783 10.765 1.00 97.06 90 LEU A N 1
ATOM 720 C CA . LEU A 1 90 ? -12.958 -4.281 10.195 1.00 97.06 90 LEU A CA 1
ATOM 721 C C . LEU A 1 90 ? -11.946 -3.157 9.987 1.00 97.06 90 LEU A C 1
ATOM 723 O O . LEU A 1 90 ? -12.266 -2.108 9.431 1.00 97.06 90 LEU A O 1
ATOM 727 N N . VAL A 1 91 ? -10.698 -3.411 10.365 1.00 97.94 91 VAL A N 1
ATOM 728 C CA . VAL A 1 91 ? -9.560 -2.526 10.110 1.00 97.94 91 VAL A CA 1
ATOM 729 C C . VAL A 1 91 ? -8.600 -3.227 9.163 1.00 97.94 91 VAL A C 1
ATOM 731 O O . VAL A 1 91 ? -8.141 -4.328 9.456 1.00 97.94 91 VAL A O 1
ATOM 734 N N . GLN A 1 92 ? -8.258 -2.590 8.047 1.00 97.44 92 GLN A N 1
ATOM 735 C CA . GLN A 1 92 ? -7.255 -3.083 7.110 1.00 97.44 92 GLN A CA 1
ATOM 736 C C . GLN A 1 92 ? -6.080 -2.109 7.029 1.00 97.44 92 GLN A C 1
ATOM 738 O O . GLN A 1 92 ? -6.223 -0.990 6.542 1.00 97.44 92 GLN A O 1
ATOM 743 N N . ILE A 1 93 ? -4.906 -2.549 7.481 1.00 95.94 93 ILE A N 1
ATOM 744 C CA . ILE A 1 93 ? -3.708 -1.710 7.580 1.00 95.94 93 ILE A CA 1
ATOM 745 C C . ILE A 1 93 ? -2.771 -1.913 6.382 1.00 95.94 93 ILE A C 1
ATOM 747 O O . ILE A 1 93 ? -2.502 -3.045 5.973 1.00 95.94 93 ILE A O 1
ATOM 751 N N . PHE A 1 94 ? -2.238 -0.817 5.852 1.00 92.00 94 PHE A N 1
ATOM 752 C CA . PHE A 1 94 ? -1.317 -0.745 4.722 1.00 92.00 94 PHE A CA 1
ATOM 753 C C . PHE A 1 94 ? -0.000 -0.091 5.140 1.00 92.00 94 PHE A C 1
ATOM 755 O O . PHE A 1 94 ? -0.007 0.896 5.866 1.00 92.00 94 PHE A O 1
ATOM 762 N N . PHE A 1 95 ? 1.103 -0.615 4.598 1.00 83.44 95 PHE A N 1
ATOM 763 C CA . PHE A 1 95 ? 2.489 -0.227 4.884 1.00 83.44 95 PHE A CA 1
ATOM 764 C C . PHE A 1 95 ? 2.971 -0.484 6.313 1.00 83.44 95 PHE A C 1
ATOM 766 O O . PHE A 1 95 ? 2.221 -0.415 7.283 1.00 83.44 95 PHE A O 1
ATOM 773 N N . ASP A 1 96 ? 4.271 -0.760 6.423 1.00 79.31 96 ASP A N 1
ATOM 774 C CA . ASP A 1 96 ? 4.918 -1.196 7.661 1.00 79.31 96 ASP A CA 1
ATOM 775 C C . ASP A 1 96 ? 4.845 -0.121 8.769 1.00 79.31 96 ASP A C 1
ATOM 777 O O . ASP A 1 96 ? 4.687 -0.456 9.944 1.00 79.31 96 ASP A O 1
ATOM 781 N N . GLU A 1 97 ? 4.870 1.171 8.415 1.00 76.25 97 GLU A N 1
ATOM 782 C CA . GLU A 1 97 ? 4.776 2.276 9.385 1.00 76.25 97 GLU A CA 1
ATOM 783 C C . GLU A 1 97 ? 3.410 2.348 10.086 1.00 76.25 97 GLU A C 1
ATOM 785 O O . GLU A 1 97 ? 3.326 2.630 11.284 1.00 76.25 97 GLU A O 1
ATOM 790 N N . ALA A 1 98 ? 2.321 2.052 9.377 1.00 87.19 98 ALA A N 1
ATOM 791 C CA . ALA A 1 98 ? 0.985 2.146 9.951 1.00 87.19 98 ALA A CA 1
ATOM 792 C C . ALA A 1 98 ? 0.620 0.937 10.827 1.00 87.19 98 ALA A C 1
ATOM 794 O O . ALA A 1 98 ? -0.303 1.034 11.639 1.00 87.19 98 ALA A O 1
ATOM 795 N N . ILE A 1 99 ? 1.352 -0.182 10.713 1.00 90.38 99 ILE A N 1
ATOM 796 C CA . ILE A 1 99 ? 1.064 -1.425 11.446 1.00 90.38 99 ILE A CA 1
ATOM 797 C C . ILE A 1 99 ? 1.045 -1.190 12.950 1.00 90.38 99 ILE A C 1
ATOM 799 O O . ILE A 1 99 ? 0.077 -1.570 13.601 1.00 90.38 99 ILE A O 1
ATOM 803 N N . PHE A 1 100 ? 2.069 -0.547 13.514 1.00 89.06 100 PHE A N 1
ATOM 804 C CA . PHE A 1 100 ? 2.147 -0.368 14.966 1.00 89.06 100 PHE A CA 1
ATOM 805 C C . PHE A 1 100 ? 1.133 0.646 15.490 1.00 89.06 100 PHE A C 1
ATOM 807 O O . PHE A 1 100 ? 0.565 0.424 16.557 1.00 89.06 100 PHE A O 1
ATOM 814 N N . VAL A 1 101 ? 0.861 1.720 14.740 1.00 90.62 101 VAL A N 1
ATOM 815 C CA . VAL A 1 101 ? -0.196 2.679 15.101 1.00 90.62 101 VAL A CA 1
ATOM 816 C C . VAL A 1 101 ? -1.551 1.978 15.127 1.00 90.62 101 VAL A C 1
ATOM 818 O O . VAL A 1 101 ? -2.282 2.081 16.112 1.00 90.62 101 VAL A O 1
ATOM 821 N N . GLY A 1 102 ? -1.867 1.229 14.070 1.00 93.19 102 GLY A N 1
ATOM 822 C CA . GLY A 1 102 ? -3.143 0.541 13.961 1.00 93.19 102 GLY A CA 1
ATOM 823 C C . GLY A 1 102 ? -3.288 -0.602 14.958 1.00 93.19 102 GLY A C 1
ATOM 824 O O . GLY A 1 102 ? -4.328 -0.715 15.590 1.00 93.19 102 GLY A O 1
ATOM 825 N N . TRP A 1 103 ? -2.243 -1.403 15.169 1.00 95.38 103 TRP A N 1
ATOM 826 C CA . TRP A 1 103 ? -2.246 -2.507 16.131 1.00 95.38 103 TRP A CA 1
ATOM 827 C C . TRP A 1 103 ? -2.367 -2.026 17.581 1.00 95.38 103 TRP A C 1
ATOM 829 O O . TRP A 1 103 ? -3.217 -2.515 18.326 1.00 95.38 103 TRP A O 1
ATOM 839 N N . LEU A 1 104 ? -1.558 -1.044 17.993 1.00 94.62 104 LEU A N 1
ATOM 840 C CA . LEU A 1 104 ? -1.623 -0.521 19.358 1.00 94.62 104 LEU A CA 1
ATOM 841 C C . LEU A 1 104 ? -2.923 0.251 19.598 1.00 94.62 104 LEU A C 1
ATOM 843 O O . LEU A 1 104 ? -3.543 0.072 20.642 1.00 94.62 104 LEU A O 1
ATOM 847 N N . GLY A 1 105 ? -3.375 1.064 18.641 1.00 94.94 105 GLY A N 1
ATOM 848 C CA . GLY A 1 105 ? -4.657 1.757 18.766 1.00 94.94 105 GLY A CA 1
ATOM 849 C C . GLY A 1 105 ? -5.849 0.791 18.746 1.00 94.94 105 GLY A C 1
ATOM 850 O O . GLY A 1 105 ? -6.793 0.983 19.502 1.00 94.94 105 GLY A O 1
ATOM 851 N N . TRP A 1 106 ? -5.772 -0.308 17.991 1.00 97.19 106 TRP A N 1
ATOM 852 C CA . TRP A 1 106 ? -6.747 -1.401 18.054 1.00 97.19 106 TRP A CA 1
ATOM 853 C C . TRP A 1 106 ? -6.777 -2.077 19.431 1.00 97.19 106 TRP A C 1
ATOM 855 O O . TRP A 1 106 ? -7.856 -2.311 19.967 1.00 97.19 106 TRP A O 1
ATOM 865 N N . ARG A 1 107 ? -5.619 -2.327 20.060 1.00 96.12 107 ARG A N 1
ATOM 866 C CA . ARG A 1 107 ? -5.56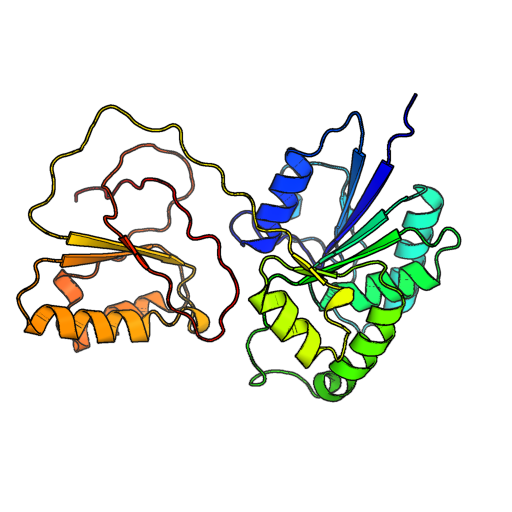6 -2.890 21.425 1.00 96.12 107 ARG A CA 1
ATOM 867 C C . ARG A 1 107 ? -6.213 -1.981 22.475 1.00 96.12 107 ARG A C 1
ATOM 869 O O . ARG A 1 107 ? -6.730 -2.497 23.470 1.00 96.12 107 ARG A O 1
ATOM 876 N N . LEU A 1 108 ? -6.149 -0.665 22.258 1.00 96.25 108 LEU A N 1
ATOM 877 C CA . LEU A 1 108 ? -6.766 0.359 23.107 1.00 96.25 108 LEU A CA 1
ATOM 878 C C . LEU A 1 108 ? -8.263 0.566 22.825 1.00 96.25 108 LEU A C 1
ATOM 880 O O . LEU A 1 108 ? -8.952 1.105 23.686 1.00 96.25 108 LEU A O 1
ATOM 884 N N . SER A 1 109 ? -8.759 0.164 21.651 1.00 96.00 109 SER A N 1
ATOM 885 C CA . SER A 1 109 ? -10.191 0.191 21.331 1.00 96.00 109 SER A CA 1
ATOM 886 C C . SER A 1 109 ? -10.938 -0.848 22.161 1.00 96.00 109 SER A C 1
ATOM 888 O O . SER A 1 109 ? -10.443 -1.952 22.421 1.00 96.00 109 SER A O 1
ATOM 890 N N . ARG A 1 110 ? -12.153 -0.487 22.576 1.00 95.06 110 ARG A N 1
ATOM 891 C CA . ARG A 1 110 ? -13.063 -1.379 23.299 1.00 95.06 110 ARG A CA 1
ATOM 892 C C . ARG A 1 110 ? -13.681 -2.420 22.374 1.00 95.06 110 ARG A C 1
ATOM 894 O O . ARG A 1 110 ? -13.827 -3.566 22.785 1.00 95.06 110 ARG A O 1
ATOM 901 N N . GLN A 1 111 ? -14.032 -2.031 21.148 1.00 91.75 111 GLN A N 1
ATOM 902 C CA . GLN A 1 111 ? -14.723 -2.910 20.200 1.00 91.75 111 GLN A CA 1
ATOM 903 C C . GLN A 1 111 ? -13.820 -3.990 19.606 1.00 91.75 111 GLN A C 1
ATOM 905 O O . GLN A 1 111 ? -14.297 -5.081 19.309 1.00 91.75 111 GLN A O 1
ATOM 910 N N . ARG A 1 112 ? -12.523 -3.694 19.447 1.00 94.44 112 ARG A N 1
ATOM 911 C CA . ARG A 1 112 ? -11.526 -4.611 18.866 1.00 94.44 112 ARG A CA 1
ATOM 912 C C . ARG A 1 112 ? -12.020 -5.281 17.569 1.00 94.44 112 ARG A C 1
ATOM 914 O O . ARG A 1 112 ? -12.114 -6.508 17.519 1.00 94.44 112 ARG A O 1
ATOM 921 N N . PRO A 1 113 ? -12.293 -4.492 16.509 1.00 96.50 113 PRO A N 1
ATOM 922 C CA . PRO A 1 113 ? -12.739 -5.009 15.212 1.00 96.50 113 PRO A CA 1
ATOM 923 C C . PRO A 1 113 ? -11.830 -6.084 14.624 1.00 96.50 113 PRO A C 1
ATOM 925 O O . PRO A 1 113 ? -10.678 -6.239 15.028 1.00 96.50 113 PRO A O 1
ATOM 928 N N . VAL A 1 114 ? -12.298 -6.774 13.584 1.00 97.56 114 VAL A N 1
ATOM 929 C CA . VAL A 1 114 ? -11.439 -7.700 12.835 1.00 97.56 114 VAL A CA 1
ATOM 930 C C . VAL A 1 114 ? -10.232 -6.937 12.285 1.00 97.56 114 VAL A C 1
ATOM 932 O O . VAL A 1 114 ? -10.381 -5.985 11.522 1.00 97.56 114 VAL A O 1
ATOM 935 N N . LEU A 1 115 ? -9.028 -7.359 12.671 1.00 97.56 115 LEU A N 1
ATOM 936 C CA . LEU A 1 115 ? -7.788 -6.673 12.321 1.00 97.56 115 LEU A CA 1
ATOM 937 C C . LEU A 1 115 ? -7.061 -7.408 11.190 1.00 97.56 115 LEU A C 1
ATOM 939 O O . LEU A 1 115 ? -6.619 -8.546 11.357 1.00 97.56 115 LEU A O 1
ATOM 9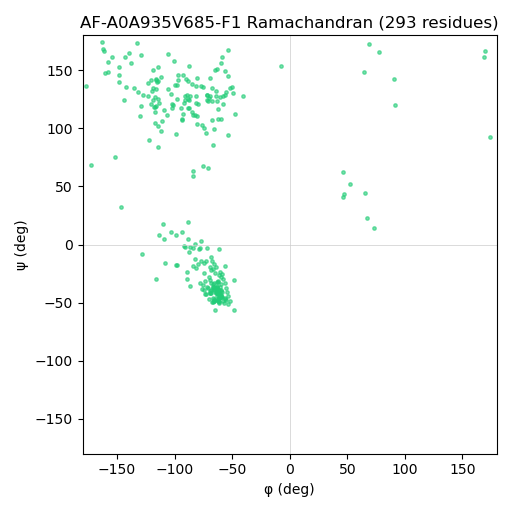43 N N . LEU A 1 116 ? -6.903 -6.745 10.047 1.00 97.31 116 LEU A N 1
ATOM 944 C CA . LEU A 1 116 ? -6.180 -7.222 8.870 1.00 97.31 116 LEU A CA 1
ATOM 945 C C . LEU A 1 116 ? -4.998 -6.299 8.555 1.00 97.31 116 LEU A C 1
ATOM 947 O O . LEU A 1 116 ? -5.047 -5.093 8.792 1.00 97.31 116 LEU A O 1
ATOM 951 N N . SER A 1 117 ? -3.934 -6.842 7.967 1.00 94.94 117 SER A N 1
ATOM 952 C CA . SER A 1 117 ? -2.870 -6.028 7.360 1.00 94.94 117 SER A CA 1
ATOM 953 C C . SER A 1 117 ? -2.565 -6.478 5.940 1.00 94.94 117 SER A C 1
ATOM 955 O O . SER A 1 117 ? -2.961 -7.567 5.536 1.00 94.94 117 SER A O 1
ATOM 957 N N . SER A 1 118 ? -1.887 -5.639 5.159 1.00 92.94 118 SER A N 1
ATOM 958 C CA . SER A 1 118 ? -1.514 -5.928 3.777 1.00 92.94 118 SER A CA 1
ATOM 959 C C . SER A 1 118 ? -0.004 -5.820 3.562 1.00 92.94 118 SER A C 1
ATOM 961 O O . SER A 1 118 ? 0.638 -4.895 4.057 1.00 92.94 118 SER A O 1
ATOM 963 N N . ARG A 1 119 ? 0.558 -6.760 2.795 1.00 89.94 119 ARG A N 1
ATOM 964 C CA . ARG A 1 119 ? 1.937 -6.767 2.290 1.00 89.94 119 ARG A CA 1
ATOM 965 C C . ARG A 1 119 ? 1.910 -6.710 0.767 1.00 89.94 119 ARG A C 1
ATOM 967 O O . ARG A 1 119 ? 1.342 -7.580 0.103 1.00 89.94 119 ARG A O 1
ATOM 974 N N . ARG A 1 120 ? 2.490 -5.653 0.202 1.00 83.69 120 ARG A N 1
ATOM 975 C CA . ARG A 1 120 ? 2.480 -5.399 -1.254 1.00 83.69 120 ARG A CA 1
ATOM 976 C C . ARG A 1 120 ? 3.860 -5.143 -1.842 1.00 83.69 120 ARG A C 1
ATOM 978 O O . ARG A 1 120 ? 4.022 -5.122 -3.061 1.00 83.69 120 ARG A O 1
ATOM 985 N N . ASP A 1 121 ? 4.856 -5.015 -0.984 1.00 76.88 121 ASP A N 1
ATOM 986 C CA . ASP A 1 121 ? 6.255 -4.918 -1.343 1.00 76.88 121 ASP A CA 1
ATOM 987 C C . ASP A 1 121 ? 7.077 -5.877 -0.473 1.00 76.88 121 ASP A C 1
ATOM 989 O O . ASP A 1 121 ? 6.560 -6.545 0.420 1.00 76.88 121 ASP A O 1
ATOM 993 N N . MET A 1 122 ? 8.362 -5.986 -0.796 1.00 65.94 122 MET A N 1
ATOM 994 C CA . MET A 1 122 ? 9.324 -6.795 -0.046 1.00 65.94 122 MET A CA 1
ATOM 995 C C . MET A 1 122 ? 10.340 -5.908 0.697 1.00 65.94 122 MET A C 1
ATOM 997 O O . MET A 1 122 ? 11.409 -6.376 1.098 1.00 65.94 122 MET A O 1
ATOM 1001 N N . GLY A 1 123 ? 10.022 -4.619 0.870 1.00 60.09 123 GLY A N 1
ATOM 1002 C CA . GLY A 1 123 ? 10.951 -3.579 1.308 1.00 60.09 123 GLY A CA 1
ATOM 1003 C C . GLY A 1 123 ? 12.031 -3.235 0.270 1.00 60.09 123 GLY A C 1
ATOM 1004 O O . GLY A 1 123 ? 12.177 -3.889 -0.765 1.00 60.09 123 GLY A O 1
ATOM 1005 N N . LEU A 1 124 ? 12.809 -2.184 0.547 1.00 47.59 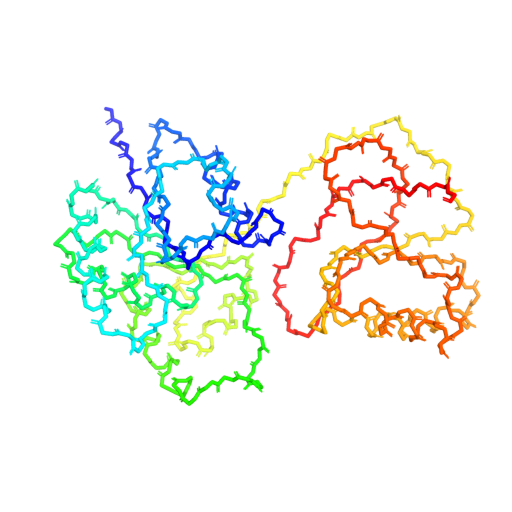124 LEU A N 1
ATOM 1006 C CA . LEU A 1 124 ? 13.924 -1.711 -0.294 1.00 47.59 124 LEU A CA 1
ATOM 1007 C C . LEU A 1 124 ? 15.276 -2.389 0.022 1.00 47.59 124 LEU A C 1
ATOM 1009 O O . LEU A 1 124 ? 16.329 -1.891 -0.363 1.00 47.59 124 LEU A O 1
ATOM 1013 N N . GLY A 1 125 ? 15.263 -3.552 0.678 1.00 44.34 125 GLY A N 1
ATOM 1014 C CA . GLY A 1 125 ? 16.481 -4.232 1.125 1.00 44.34 125 GLY A CA 1
ATOM 1015 C C . GLY A 1 125 ? 17.094 -3.606 2.385 1.00 44.34 125 GLY A C 1
ATOM 1016 O O . GLY A 1 125 ? 16.730 -2.511 2.811 1.00 44.34 125 GLY A O 1
ATOM 1017 N N . ALA A 1 126 ? 18.010 -4.342 3.012 1.00 43.81 126 ALA A N 1
ATOM 1018 C CA . ALA A 1 126 ? 18.592 -4.033 4.322 1.00 43.81 126 ALA A CA 1
ATOM 1019 C C . ALA A 1 126 ? 19.571 -2.837 4.335 1.00 43.81 126 ALA A C 1
ATOM 1021 O O . ALA A 1 126 ? 20.073 -2.473 5.393 1.00 43.81 126 ALA A O 1
ATOM 1022 N N . ALA A 1 127 ? 19.856 -2.226 3.181 1.00 40.81 127 ALA A N 1
ATOM 1023 C CA . ALA A 1 127 ? 20.996 -1.326 3.004 1.00 40.81 127 ALA A CA 1
ATOM 1024 C C . ALA A 1 127 ? 20.804 0.104 3.547 1.00 40.81 127 ALA A C 1
ATOM 1026 O O . ALA A 1 127 ? 21.743 0.886 3.487 1.00 40.81 127 ALA A O 1
ATOM 1027 N N . ASN A 1 128 ? 19.627 0.469 4.071 1.00 38.72 128 ASN A N 1
ATOM 1028 C CA . ASN A 1 128 ? 19.402 1.823 4.598 1.00 38.72 128 ASN A CA 1
ATOM 1029 C C . ASN A 1 128 ? 18.439 1.871 5.797 1.00 38.72 128 ASN A C 1
ATOM 1031 O O . ASN A 1 128 ? 17.651 2.802 5.944 1.00 38.72 128 ASN A O 1
ATOM 1035 N N . GLN A 1 129 ? 18.444 0.824 6.625 1.00 47.59 129 GLN A N 1
ATOM 1036 C CA . GLN A 1 129 ? 17.474 0.659 7.706 1.00 47.59 129 GLN A CA 1
ATOM 1037 C C . GLN A 1 129 ? 18.077 1.054 9.067 1.00 47.59 129 GLN A C 1
ATOM 1039 O O . GLN A 1 129 ? 19.066 0.451 9.487 1.00 47.59 129 GLN A O 1
ATOM 1044 N N . PRO A 1 130 ? 17.505 2.048 9.775 1.00 44.16 130 PRO A N 1
ATOM 1045 C CA . PRO A 1 130 ? 17.980 2.467 11.093 1.00 44.16 130 PRO A CA 1
ATOM 1046 C C . PRO A 1 130 ? 17.957 1.343 12.139 1.00 44.16 130 PRO A C 1
ATOM 1048 O O . PRO A 1 130 ? 17.236 0.356 12.003 1.00 44.16 130 PRO A O 1
ATOM 1051 N N . TRP A 1 131 ? 18.707 1.523 13.230 1.00 44.53 131 TRP A N 1
ATOM 1052 C CA . TRP A 1 131 ? 18.938 0.537 14.301 1.00 44.53 131 TRP A CA 1
ATOM 1053 C C . TRP A 1 131 ? 17.676 -0.164 14.851 1.00 44.53 131 TRP A C 1
ATOM 1055 O O . TRP A 1 131 ? 17.740 -1.336 15.233 1.00 44.53 131 TRP A O 1
ATOM 1065 N N . TYR A 1 132 ? 16.516 0.502 14.847 1.00 52.16 132 TYR A N 1
ATOM 1066 C CA . TYR A 1 132 ? 15.243 -0.064 15.307 1.00 52.16 132 TYR A CA 1
ATOM 1067 C C . TYR A 1 132 ? 14.739 -1.232 14.436 1.00 52.16 132 TYR A C 1
ATOM 1069 O O . TYR A 1 132 ? 13.959 -2.059 14.912 1.00 52.16 132 TYR A O 1
ATOM 1077 N N . HIS A 1 133 ? 15.257 -1.396 13.213 1.00 57.59 133 HIS A N 1
ATOM 1078 C CA . HIS A 1 133 ? 14.967 -2.541 12.344 1.00 57.59 133 HIS A CA 1
ATOM 1079 C C . HIS A 1 133 ? 15.528 -3.884 12.830 1.00 57.59 133 HIS A C 1
ATOM 1081 O O . HIS A 1 133 ? 15.129 -4.917 12.301 1.00 57.59 133 HIS A O 1
ATOM 1087 N N . ARG A 1 134 ? 16.401 -3.932 13.847 1.00 61.78 134 ARG A N 1
ATOM 1088 C CA . ARG A 1 134 ? 16.797 -5.218 14.461 1.00 61.78 134 ARG A CA 1
ATOM 1089 C C . ARG A 1 134 ? 15.708 -5.801 15.364 1.00 61.78 134 ARG A C 1
ATOM 1091 O O . ARG A 1 134 ? 15.534 -7.015 15.405 1.00 61.78 134 ARG A O 1
ATOM 1098 N N . LEU A 1 135 ? 14.961 -4.941 16.056 1.00 65.56 135 LEU A N 1
ATOM 1099 C CA . LEU A 1 135 ? 13.843 -5.337 16.923 1.00 65.56 135 LEU A CA 1
ATOM 1100 C C . LEU A 1 135 ? 12.516 -5.402 16.158 1.00 65.56 135 LEU A C 1
ATOM 1102 O O . LEU A 1 135 ? 11.614 -6.144 16.545 1.00 65.56 135 LEU A O 1
ATOM 1106 N N . PHE A 1 136 ? 12.417 -4.672 15.046 1.00 72.75 136 PHE A N 1
ATOM 1107 C CA . PHE A 1 136 ? 11.218 -4.584 14.216 1.00 72.75 136 PHE A CA 1
ATOM 1108 C C . PHE A 1 136 ? 10.661 -5.950 13.768 1.00 72.75 136 PHE A C 1
ATOM 1110 O O . PHE A 1 136 ? 9.462 -6.149 13.930 1.00 72.75 136 PHE A O 1
ATOM 1117 N N . PRO A 1 137 ? 11.460 -6.942 13.313 1.00 72.00 137 PRO A N 1
ATOM 1118 C CA . PRO A 1 137 ? 10.938 -8.257 12.940 1.00 72.00 137 PRO A CA 1
ATOM 1119 C C . PRO A 1 137 ? 10.320 -9.019 14.114 1.00 72.00 137 PRO A C 1
ATOM 1121 O O . PRO A 1 137 ? 9.309 -9.692 13.944 1.00 72.00 137 PRO A O 1
ATOM 1124 N N . ALA A 1 138 ? 10.904 -8.913 15.311 1.00 77.94 138 ALA A N 1
ATOM 1125 C CA . ALA A 1 138 ? 10.379 -9.574 16.504 1.00 77.94 138 ALA A CA 1
ATOM 1126 C C . ALA A 1 138 ? 9.096 -8.893 17.005 1.00 77.94 138 ALA A C 1
ATOM 1128 O O . ALA A 1 138 ? 8.119 -9.571 17.322 1.00 77.94 138 ALA A O 1
ATOM 1129 N N . ALA A 1 139 ? 9.074 -7.558 17.013 1.00 82.62 139 ALA A N 1
ATOM 1130 C CA . ALA A 1 139 ? 7.885 -6.781 17.348 1.00 82.62 139 ALA A CA 1
ATOM 1131 C C . ALA A 1 139 ? 6.744 -7.033 16.348 1.00 82.62 139 ALA A C 1
ATOM 1133 O O . ALA A 1 139 ? 5.592 -7.184 16.748 1.00 82.62 139 ALA A O 1
ATOM 1134 N N . LEU A 1 140 ? 7.069 -7.150 15.059 1.00 84.88 140 LEU A N 1
ATOM 1135 C CA . LEU A 1 140 ? 6.107 -7.446 14.006 1.00 84.88 140 LEU A CA 1
ATOM 1136 C C . LEU A 1 140 ? 5.578 -8.880 14.109 1.00 84.88 140 LEU A C 1
ATOM 1138 O O . LEU A 1 140 ? 4.376 -9.080 13.982 1.00 84.88 140 LEU A O 1
ATOM 1142 N N . ALA A 1 141 ? 6.426 -9.861 14.436 1.00 87.12 141 ALA A N 1
ATOM 1143 C CA . ALA A 1 141 ? 5.991 -11.233 14.712 1.00 87.12 141 ALA A CA 1
ATOM 1144 C C . ALA A 1 141 ? 4.997 -11.299 15.884 1.00 87.12 141 ALA A C 1
ATOM 1146 O O . ALA A 1 141 ? 4.026 -12.055 15.831 1.00 87.12 141 ALA A O 1
ATOM 1147 N N . LEU A 1 142 ? 5.216 -10.495 16.933 1.00 89.19 142 LEU A N 1
ATOM 1148 C CA . LEU A 1 142 ? 4.288 -10.374 18.058 1.00 89.19 142 LEU A CA 1
ATOM 1149 C C . LEU A 1 142 ? 2.978 -9.704 17.631 1.00 89.19 142 LEU A C 1
ATOM 1151 O O . LEU A 1 142 ? 1.911 -10.248 17.910 1.00 89.19 142 LEU A O 1
ATOM 1155 N N . ALA A 1 143 ? 3.053 -8.567 16.936 1.00 90.50 143 ALA A N 1
ATOM 1156 C CA . ALA A 1 143 ? 1.879 -7.848 16.451 1.00 90.50 143 ALA A CA 1
ATOM 1157 C C . ALA A 1 143 ? 1.029 -8.732 15.529 1.00 90.50 143 ALA A C 1
ATOM 1159 O O . ALA A 1 143 ? -0.179 -8.852 15.727 1.00 90.50 143 ALA A O 1
ATOM 1160 N N . ASN A 1 144 ? 1.675 -9.445 14.599 1.00 93.12 144 ASN A N 1
ATOM 1161 C CA . ASN A 1 144 ? 1.058 -10.367 13.647 1.00 93.12 144 ASN A CA 1
ATOM 1162 C C . ASN A 1 144 ? 0.236 -11.475 14.320 1.00 93.12 144 ASN A C 1
ATOM 1164 O O . ASN A 1 144 ? -0.616 -12.054 13.649 1.00 93.12 144 ASN A O 1
ATOM 1168 N N . ARG A 1 145 ? 0.415 -11.771 15.618 1.00 92.81 145 ARG A N 1
ATOM 1169 C CA . ARG A 1 145 ? -0.431 -12.731 16.356 1.00 92.81 145 ARG A CA 1
ATOM 1170 C C . ARG A 1 145 ? -1.875 -12.261 16.509 1.00 92.81 145 ARG A C 1
ATOM 1172 O O . ARG A 1 145 ? -2.760 -13.105 16.405 1.00 92.81 145 ARG A O 1
ATOM 1179 N N . ASP A 1 146 ? -2.108 -10.958 16.638 1.00 95.19 146 ASP A N 1
ATOM 1180 C CA . ASP A 1 146 ? -3.454 -10.394 16.822 1.00 95.19 146 ASP A CA 1
ATOM 1181 C C . ASP A 1 146 ? -4.201 -10.179 15.497 1.00 95.19 146 ASP A C 1
ATOM 1183 O O . ASP A 1 146 ? -5.423 -10.074 15.477 1.00 95.19 146 ASP A O 1
ATOM 1187 N N . PHE A 1 147 ? -3.487 -10.139 14.369 1.00 96.00 147 PHE A N 1
ATOM 1188 C CA . PHE A 1 147 ? -4.113 -10.010 13.054 1.00 96.00 147 PHE A CA 1
ATOM 1189 C C . PHE A 1 147 ? -4.875 -11.283 12.687 1.00 96.00 147 PHE A C 1
ATOM 1191 O O . PHE A 1 147 ? -4.297 -12.370 12.687 1.00 96.00 147 PHE A O 1
ATOM 1198 N N . ALA A 1 148 ? -6.143 -11.157 12.302 1.00 97.12 148 ALA A N 1
ATOM 1199 C CA . ALA A 1 148 ? -6.947 -12.286 11.844 1.00 97.12 148 ALA A CA 1
ATOM 1200 C C . ALA A 1 148 ? -6.369 -12.897 10.554 1.00 97.12 148 ALA A C 1
ATOM 1202 O O . ALA A 1 148 ? -6.279 -14.116 10.434 1.00 97.12 148 ALA A O 1
ATOM 1203 N N . ALA A 1 149 ? -5.913 -12.052 9.624 1.00 97.12 149 ALA A N 1
ATOM 1204 C CA . ALA A 1 149 ? -5.176 -12.468 8.434 1.00 97.12 149 ALA A CA 1
ATOM 1205 C C . ALA A 1 149 ? -4.266 -11.348 7.901 1.00 97.12 149 ALA A C 1
ATOM 1207 O O . ALA A 1 149 ? -4.449 -10.162 8.198 1.00 97.12 149 ALA A O 1
ATOM 1208 N N . ILE A 1 150 ? -3.292 -11.739 7.082 1.00 96.00 150 ILE A N 1
ATOM 1209 C CA . ILE A 1 150 ? -2.363 -10.848 6.386 1.00 96.00 150 ILE A CA 1
ATOM 1210 C C . ILE A 1 150 ? -2.565 -11.025 4.880 1.00 96.00 150 ILE A C 1
ATOM 1212 O O . ILE A 1 150 ? -2.371 -12.102 4.327 1.00 96.00 150 ILE A O 1
ATOM 1216 N N . LEU A 1 151 ? -2.967 -9.966 4.190 1.00 95.75 151 LEU A N 1
ATOM 1217 C CA . LEU A 1 151 ? -3.229 -10.000 2.757 1.00 95.75 151 LEU A CA 1
ATOM 1218 C C . LEU A 1 151 ? -1.949 -9.744 1.969 1.00 95.75 151 LEU A C 1
ATOM 1220 O O . LEU A 1 151 ? -1.297 -8.720 2.164 1.00 95.75 151 LEU A O 1
ATOM 1224 N N . ALA A 1 152 ? -1.623 -10.617 1.024 1.00 93.81 152 ALA A N 1
ATOM 1225 C CA . ALA A 1 152 ? -0.487 -10.439 0.125 1.00 93.81 152 ALA A CA 1
ATOM 1226 C C . ALA A 1 152 ? -0.948 -10.299 -1.327 1.00 93.81 152 ALA A C 1
ATOM 1228 O O . ALA A 1 152 ? -1.846 -11.011 -1.767 1.00 93.81 152 ALA A O 1
ATOM 1229 N N . ASN A 1 153 ? -0.294 -9.434 -2.104 1.00 92.06 153 ASN A N 1
ATOM 1230 C CA . ASN A 1 153 ? -0.620 -9.279 -3.531 1.00 92.06 153 ASN A CA 1
ATOM 1231 C C . ASN A 1 153 ? -0.157 -10.459 -4.410 1.00 92.06 153 ASN A C 1
ATOM 1233 O O . ASN A 1 153 ? -0.549 -10.574 -5.571 1.00 92.06 153 ASN A O 1
ATOM 1237 N N . SER A 1 154 ? 0.706 -11.327 -3.881 1.00 92.12 154 SER A N 1
ATOM 1238 C CA . SER A 1 154 ? 1.242 -12.496 -4.574 1.00 92.12 154 SER A CA 1
ATOM 1239 C C . SER A 1 154 ? 1.743 -13.541 -3.581 1.00 92.12 154 SER A C 1
ATOM 1241 O O . SER A 1 154 ? 2.112 -13.212 -2.453 1.00 92.12 154 SER A O 1
ATOM 1243 N N . ARG A 1 155 ? 1.811 -14.800 -4.028 1.00 93.25 155 ARG A N 1
ATOM 1244 C CA . ARG A 1 155 ? 2.344 -15.913 -3.228 1.00 93.25 155 ARG A CA 1
ATOM 1245 C C . ARG A 1 155 ? 3.797 -15.685 -2.807 1.00 93.25 155 ARG A C 1
ATOM 1247 O O . ARG A 1 155 ? 4.145 -15.914 -1.662 1.00 93.25 155 ARG A O 1
ATOM 1254 N N . MET A 1 156 ? 4.606 -15.135 -3.704 1.00 88.88 156 MET A N 1
ATOM 1255 C CA . MET A 1 156 ? 6.000 -14.806 -3.423 1.00 88.88 156 MET A CA 1
ATOM 1256 C C . MET A 1 156 ? 6.153 -13.738 -2.331 1.00 88.88 156 MET A C 1
ATOM 1258 O O . MET A 1 156 ? 7.005 -13.876 -1.460 1.00 88.88 156 MET A O 1
ATOM 1262 N N . VAL A 1 157 ? 5.314 -12.694 -2.340 1.00 89.19 157 VAL A N 1
ATOM 1263 C CA . VAL A 1 157 ? 5.312 -11.690 -1.262 1.00 89.19 157 VAL A CA 1
ATOM 1264 C C . VAL A 1 157 ? 4.848 -12.310 0.058 1.00 89.19 157 VAL A C 1
ATOM 1266 O O . VAL A 1 157 ? 5.427 -11.995 1.093 1.00 89.19 157 VAL A O 1
ATOM 1269 N N . ALA A 1 158 ? 3.866 -13.219 0.033 1.00 92.25 158 ALA A N 1
ATOM 1270 C CA . ALA A 1 158 ? 3.428 -13.950 1.224 1.00 92.25 158 ALA A CA 1
ATOM 1271 C C . ALA A 1 158 ? 4.550 -14.812 1.823 1.00 92.25 158 ALA A C 1
ATOM 1273 O O . ALA A 1 158 ? 4.817 -14.726 3.017 1.00 92.25 158 ALA A O 1
ATOM 1274 N N . GLU A 1 159 ? 5.238 -15.602 0.999 1.00 92.88 159 GLU A N 1
ATOM 1275 C CA . GLU A 1 159 ? 6.349 -16.462 1.426 1.00 92.88 159 GLU A CA 1
ATOM 1276 C C . GLU A 1 159 ? 7.525 -15.633 1.961 1.00 92.88 159 GLU A C 1
ATOM 1278 O O . GLU A 1 159 ? 8.050 -15.915 3.038 1.00 92.88 159 GLU A O 1
ATOM 1283 N N . TYR A 1 160 ? 7.888 -14.549 1.269 1.00 88.38 160 TYR A N 1
ATOM 1284 C CA . TYR A 1 160 ? 8.939 -13.641 1.727 1.00 88.38 160 TYR A CA 1
ATOM 1285 C C . TYR A 1 160 ? 8.592 -12.969 3.064 1.00 88.38 160 TYR A C 1
ATOM 1287 O O . TYR A 1 160 ? 9.414 -12.958 3.983 1.00 88.38 160 TYR A O 1
ATOM 1295 N N . ALA A 1 161 ? 7.379 -12.426 3.196 1.00 87.88 161 ALA A N 1
ATOM 1296 C CA . ALA A 1 161 ? 6.927 -11.787 4.430 1.00 87.88 161 ALA A CA 1
ATOM 1297 C C . ALA A 1 161 ? 6.809 -12.803 5.576 1.00 87.88 161 ALA A C 1
ATOM 1299 O O . ALA A 1 161 ? 7.234 -12.514 6.691 1.00 87.88 161 ALA A O 1
ATOM 1300 N N . SER A 1 162 ? 6.327 -14.019 5.305 1.00 91.31 162 SER A N 1
ATOM 1301 C CA . SER A 1 162 ? 6.250 -15.105 6.288 1.00 91.31 162 SER A CA 1
ATOM 1302 C C . SER A 1 162 ? 7.614 -15.402 6.917 1.00 91.31 162 SER A C 1
ATOM 1304 O O . SER A 1 162 ? 7.728 -15.425 8.146 1.00 91.31 162 SER A O 1
ATOM 1306 N N . LEU A 1 163 ? 8.658 -15.528 6.090 1.00 89.25 163 LEU A N 1
ATOM 1307 C CA . LEU A 1 163 ? 10.032 -15.752 6.546 1.00 89.25 1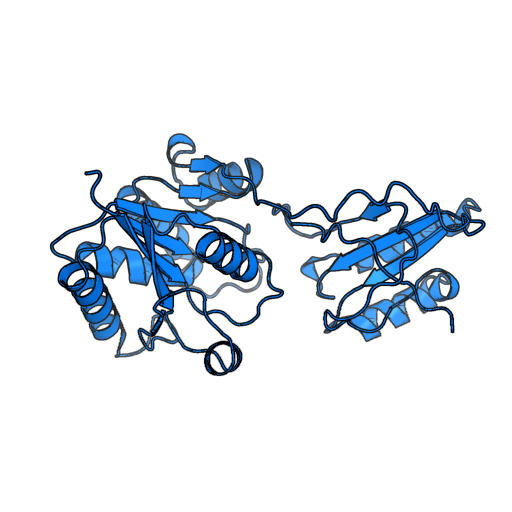63 LEU A CA 1
ATOM 1308 C C . LEU A 1 163 ? 10.594 -14.540 7.302 1.00 89.25 163 LEU A C 1
ATOM 1310 O O . LEU A 1 163 ? 11.107 -14.683 8.413 1.00 89.25 163 LEU A O 1
ATOM 1314 N N . ARG A 1 164 ? 10.473 -13.337 6.725 1.00 84.62 164 ARG A N 1
ATOM 1315 C CA . ARG A 1 164 ? 11.016 -12.091 7.297 1.00 84.62 164 ARG A CA 1
ATOM 1316 C C . ARG A 1 164 ? 10.385 -11.749 8.647 1.00 84.62 164 ARG A C 1
ATOM 1318 O O . ARG A 1 164 ? 11.074 -11.306 9.561 1.00 84.62 164 ARG A O 1
ATOM 1325 N N . GLU A 1 165 ? 9.077 -11.941 8.759 1.00 87.25 165 GLU A N 1
ATOM 1326 C CA . GLU A 1 165 ? 8.257 -11.531 9.904 1.00 87.25 165 GLU A CA 1
ATOM 1327 C C . GLU A 1 165 ? 7.981 -12.688 10.866 1.00 87.25 165 GLU A C 1
ATOM 1329 O O . GLU A 1 165 ? 7.162 -12.548 11.774 1.00 87.25 165 GLU A O 1
ATOM 1334 N N . ARG A 1 166 ? 8.624 -13.848 10.655 1.00 89.38 166 ARG A N 1
ATOM 1335 C CA . ARG A 1 166 ? 8.495 -15.059 11.487 1.00 89.38 166 ARG A CA 1
ATOM 1336 C C . ARG A 1 166 ? 7.036 -15.404 11.797 1.00 89.38 166 ARG A C 1
ATOM 1338 O O . ARG A 1 166 ? 6.672 -15.705 12.932 1.00 89.38 166 ARG A O 1
ATOM 1345 N N . THR A 1 167 ? 6.187 -15.306 10.779 1.00 91.12 167 THR A N 1
ATOM 1346 C CA . THR A 1 167 ? 4.738 -15.492 10.890 1.00 91.12 167 THR A CA 1
ATOM 1347 C C . THR A 1 167 ? 4.323 -16.651 9.999 1.00 91.12 167 THR A C 1
ATOM 1349 O O . THR A 1 167 ? 4.720 -16.689 8.838 1.00 91.12 167 THR A O 1
ATOM 1352 N N . SER A 1 168 ? 3.520 -17.583 10.525 1.00 94.44 168 SER A N 1
ATOM 1353 C CA . SER A 1 168 ? 3.052 -18.754 9.768 1.00 94.44 168 SER A CA 1
ATOM 1354 C C . SER A 1 168 ? 2.430 -18.352 8.432 1.00 94.44 168 SER A C 1
ATOM 1356 O O . SER A 1 168 ? 1.583 -17.455 8.387 1.00 94.44 168 SER A O 1
ATOM 1358 N N . LEU A 1 169 ? 2.794 -19.062 7.360 1.00 95.19 169 LEU A N 1
ATOM 1359 C CA . LEU A 1 169 ? 2.237 -18.842 6.026 1.00 95.19 169 LEU A CA 1
ATOM 1360 C C . LEU A 1 169 ? 0.709 -19.024 6.001 1.00 95.19 169 LEU A C 1
ATOM 1362 O O . LEU A 1 169 ? 0.037 -18.383 5.203 1.00 95.19 169 LEU A O 1
ATOM 1366 N N . SER A 1 170 ? 0.140 -19.812 6.922 1.00 96.00 170 SER A N 1
ATOM 1367 C CA . SER A 1 170 ? -1.313 -19.996 7.050 1.00 96.00 170 SER A CA 1
ATOM 1368 C C . SER A 1 170 ? -2.084 -18.725 7.429 1.00 96.00 170 SER A C 1
ATOM 1370 O O . SER A 1 170 ? -3.284 -18.659 7.182 1.00 96.00 170 SER A O 1
ATOM 1372 N N . LYS A 1 171 ? -1.423 -17.700 7.992 1.00 95.62 171 LYS A N 1
ATOM 1373 C CA . LYS A 1 171 ? -2.045 -16.380 8.209 1.00 95.62 171 LYS A CA 1
ATOM 1374 C C . LYS A 1 171 ? -2.145 -15.547 6.935 1.00 95.62 171 LYS A C 1
ATOM 1376 O O . LYS A 1 171 ? -2.838 -14.529 6.941 1.00 95.62 171 LYS A O 1
ATOM 1381 N N . TYR A 1 172 ? -1.436 -15.927 5.876 1.00 96.38 172 TYR A N 1
ATOM 1382 C CA . TYR A 1 172 ? -1.380 -15.147 4.654 1.00 96.38 172 TYR A CA 1
ATOM 1383 C C . TYR A 1 172 ? -2.470 -15.573 3.676 1.00 96.38 172 TYR A C 1
ATOM 1385 O O . TYR A 1 172 ? -2.574 -16.739 3.306 1.00 96.38 172 TYR A O 1
ATOM 1393 N N . ILE A 1 173 ? -3.241 -14.600 3.196 1.00 97.56 173 ILE A N 1
ATOM 1394 C CA . ILE A 1 173 ? -4.234 -14.789 2.137 1.00 97.56 173 ILE A CA 1
ATOM 1395 C C . ILE A 1 173 ? -3.765 -14.006 0.915 1.00 97.56 173 ILE A C 1
ATOM 1397 O O . ILE A 1 173 ? -3.548 -12.795 0.974 1.00 97.56 173 ILE A O 1
ATOM 1401 N N . VAL A 1 174 ? -3.589 -14.698 -0.209 1.00 95.94 174 VAL A N 1
ATOM 1402 C CA . VAL A 1 174 ? -3.139 -14.064 -1.451 1.00 95.94 174 VAL A CA 1
ATOM 1403 C C . VAL A 1 174 ? -4.338 -13.486 -2.195 1.00 95.94 174 VAL A C 1
ATOM 1405 O O . VAL A 1 174 ? -5.173 -14.227 -2.707 1.00 95.94 174 VAL A O 1
ATOM 1408 N N . VAL A 1 175 ? -4.384 -12.161 -2.305 1.00 93.00 175 VAL A N 1
ATOM 1409 C CA . VAL A 1 175 ? -5.369 -11.422 -3.101 1.00 93.00 175 VAL A CA 1
ATOM 1410 C C . VAL A 1 175 ? -4.614 -10.676 -4.189 1.00 93.00 175 VAL A C 1
ATOM 1412 O O . VAL A 1 175 ? -3.940 -9.684 -3.919 1.00 93.00 175 VAL A O 1
ATOM 1415 N N . ARG A 1 176 ? -4.693 -11.177 -5.426 1.00 89.38 176 ARG A N 1
ATOM 1416 C CA . ARG A 1 176 ? -4.023 -10.539 -6.563 1.00 89.38 176 ARG A CA 1
ATOM 1417 C C . ARG A 1 176 ? -4.620 -9.165 -6.837 1.00 89.38 176 ARG A C 1
ATOM 1419 O O . ARG A 1 176 ? -5.802 -8.918 -6.618 1.00 89.38 176 ARG A O 1
ATOM 1426 N N . ASN A 1 177 ? -3.779 -8.288 -7.359 1.00 85.56 177 ASN A N 1
ATOM 1427 C CA . ASN A 1 177 ? -4.201 -6.965 -7.772 1.00 85.56 177 ASN A CA 1
ATOM 1428 C C . ASN A 1 177 ? -5.139 -7.045 -8.981 1.00 85.56 177 ASN A C 1
ATOM 1430 O O . ASN A 1 177 ? -4.844 -7.756 -9.940 1.00 85.56 177 ASN A O 1
ATOM 1434 N N . GLY A 1 178 ? -6.232 -6.285 -8.939 1.00 82.62 178 GLY A N 1
ATOM 1435 C CA . GLY A 1 178 ? -7.090 -6.078 -10.100 1.00 82.62 178 GLY A CA 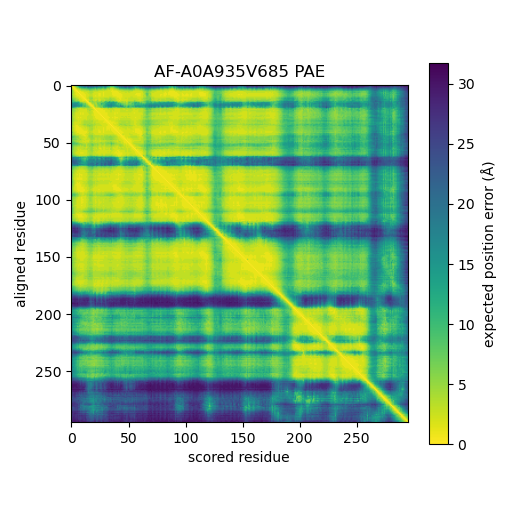1
ATOM 1436 C C . GLY A 1 178 ? -6.460 -5.082 -11.071 1.00 82.62 178 GLY A C 1
ATOM 1437 O O . GLY A 1 178 ? -5.948 -4.046 -10.646 1.00 82.62 178 GLY A O 1
ATOM 1438 N N . VAL A 1 179 ? -6.515 -5.400 -12.362 1.00 79.81 179 VAL A N 1
ATOM 1439 C CA . VAL A 1 179 ? -6.196 -4.483 -13.461 1.00 79.81 179 VAL A CA 1
ATOM 1440 C C . VAL A 1 179 ? -7.465 -4.219 -14.257 1.00 79.81 179 VAL A C 1
ATOM 1442 O O . VAL A 1 179 ? -8.271 -5.124 -14.469 1.00 79.81 179 VAL A O 1
ATOM 1445 N N . GLU A 1 180 ? -7.641 -2.977 -14.686 1.00 73.50 180 GLU A N 1
ATOM 1446 C CA . GLU A 1 180 ? -8.637 -2.649 -15.695 1.00 73.50 180 GLU A CA 1
ATOM 1447 C C . GLU A 1 180 ? -8.042 -2.969 -17.061 1.00 73.50 180 GLU A C 1
ATOM 1449 O O . GLU A 1 180 ? -6.921 -2.559 -17.365 1.00 73.50 180 GLU A O 1
ATOM 1454 N N . TYR A 1 181 ? -8.775 -3.741 -17.857 1.00 72.00 181 TYR A N 1
ATOM 1455 C CA . TYR A 1 181 ? -8.418 -3.959 -19.247 1.00 72.00 181 TYR A CA 1
ATOM 1456 C C . TYR A 1 181 ? -9.096 -2.869 -20.069 1.00 72.00 181 TYR A C 1
ATOM 1458 O O . TYR A 1 181 ? -10.311 -2.694 -19.925 1.00 72.00 181 TYR A O 1
ATOM 1466 N N . PRO A 1 182 ? -8.360 -2.138 -20.923 1.00 70.88 182 PRO A N 1
ATOM 1467 C CA . PRO A 1 182 ? -9.021 -1.295 -21.902 1.00 70.88 182 PRO A CA 1
ATOM 1468 C C . PRO A 1 182 ? -9.965 -2.165 -22.751 1.00 70.88 182 PRO A C 1
ATOM 1470 O O . PRO A 1 182 ? -9.675 -3.355 -22.951 1.00 70.88 182 PRO A O 1
ATOM 1473 N N . PRO A 1 183 ? -11.090 -1.608 -23.243 1.00 70.56 183 PRO A N 1
ATOM 1474 C CA . PRO A 1 183 ? -11.936 -2.316 -24.188 1.00 70.56 183 PRO A CA 1
ATOM 1475 C C . PRO A 1 183 ? -11.062 -2.854 -25.320 1.00 70.56 183 PRO A C 1
ATOM 1477 O O . PRO A 1 183 ? -10.140 -2.178 -25.784 1.00 70.56 183 PRO A O 1
ATOM 1480 N N . ARG A 1 184 ? -11.296 -4.112 -25.697 1.00 64.56 184 ARG A N 1
ATOM 1481 C CA . ARG A 1 184 ? -10.526 -4.766 -26.749 1.00 64.56 184 ARG A CA 1
ATOM 1482 C C . ARG A 1 184 ? -10.766 -3.983 -28.032 1.00 64.56 184 ARG A C 1
ATOM 1484 O O . ARG A 1 184 ? -11.854 -4.057 -28.571 1.00 64.56 184 ARG A O 1
ATOM 1491 N N . ASP A 1 185 ? -9.760 -3.242 -28.479 1.00 62.75 185 ASP A N 1
ATOM 1492 C CA . ASP A 1 185 ? -9.794 -2.582 -29.777 1.00 62.75 185 ASP A CA 1
ATOM 1493 C C . ASP A 1 185 ? -9.633 -3.670 -30.849 1.00 62.75 185 ASP A C 1
ATOM 1495 O O . ASP A 1 185 ? -8.541 -4.195 -31.103 1.00 62.75 185 ASP A O 1
ATOM 1499 N N . ASP A 1 186 ? -10.763 -4.121 -31.375 1.00 53.75 186 ASP A N 1
ATOM 1500 C CA . ASP A 1 186 ? -10.923 -5.143 -32.404 1.00 53.75 186 ASP A CA 1
ATOM 1501 C C . ASP A 1 186 ? -10.620 -4.612 -33.815 1.00 53.75 186 ASP A C 1
ATOM 1503 O O . ASP A 1 186 ? -10.553 -5.390 -34.768 1.00 53.75 186 ASP A O 1
ATOM 1507 N N . GLY A 1 187 ? -10.313 -3.319 -33.958 1.00 52.84 187 GLY A N 1
ATOM 1508 C CA . GLY A 1 187 ? -10.146 -2.693 -35.261 1.00 52.84 187 GLY A CA 1
ATOM 1509 C C . GLY A 1 187 ? -9.188 -1.512 -35.273 1.00 52.84 187 GLY A C 1
ATOM 1510 O O . GLY A 1 187 ? -9.628 -0.380 -35.427 1.00 52.84 187 GLY A O 1
ATOM 1511 N N . LYS A 1 188 ? -7.880 -1.799 -35.213 1.00 42.59 188 LYS A N 1
ATOM 1512 C CA . LYS A 1 188 ? -6.794 -1.162 -35.995 1.00 42.59 188 LYS A CA 1
ATOM 1513 C C . LYS A 1 188 ? -5.454 -1.694 -35.497 1.00 42.59 188 LYS A C 1
ATOM 1515 O O . LYS A 1 188 ? -4.827 -1.169 -34.580 1.00 42.59 188 LYS A O 1
ATOM 1520 N N . VAL A 1 189 ? -4.979 -2.756 -36.147 1.00 42.56 189 VAL A N 1
ATOM 1521 C CA . VAL A 1 189 ? -3.547 -3.070 -36.157 1.00 42.56 189 VAL A CA 1
ATOM 1522 C C . VAL A 1 189 ? -2.881 -1.936 -36.935 1.00 42.56 189 VAL A C 1
ATOM 1524 O O . VAL A 1 189 ? -2.744 -2.009 -38.153 1.00 42.56 189 VAL A O 1
ATOM 1527 N N . HIS A 1 190 ? -2.561 -0.833 -36.254 1.00 44.31 190 HIS A N 1
ATOM 1528 C CA . HIS A 1 190 ? -1.721 0.203 -36.837 1.00 44.31 190 HIS A CA 1
ATOM 1529 C C . HIS A 1 190 ? -0.419 -0.457 -37.291 1.00 44.31 190 HIS A C 1
ATOM 1531 O O . HIS A 1 190 ? 0.131 -1.299 -36.576 1.00 44.31 190 HIS A O 1
ATOM 1537 N N . ALA A 1 191 ? -0.045 -0.158 -38.537 1.00 43.94 191 ALA A N 1
ATOM 1538 C CA . ALA A 1 191 ? 0.992 -0.835 -39.296 1.00 43.94 191 ALA A CA 1
ATOM 1539 C C . ALA A 1 191 ? 2.203 -1.152 -38.417 1.00 43.94 191 ALA A C 1
ATOM 1541 O O . ALA A 1 191 ? 2.725 -0.269 -37.738 1.00 43.94 191 ALA A O 1
ATOM 1542 N N . ARG A 1 192 ? 2.627 -2.422 -38.434 1.00 47.16 192 ARG A N 1
ATOM 1543 C CA . ARG A 1 192 ? 3.909 -2.844 -37.868 1.00 47.16 192 ARG A CA 1
ATOM 1544 C C . ARG A 1 192 ? 4.970 -1.873 -38.388 1.00 47.16 192 ARG A C 1
ATOM 1546 O O . ARG A 1 192 ? 5.243 -1.867 -39.588 1.00 47.16 192 ARG A O 1
ATOM 1553 N N . SER A 1 193 ? 5.552 -1.059 -37.510 1.00 51.25 193 SER A N 1
ATOM 1554 C CA . SER A 1 193 ? 6.868 -0.494 -37.776 1.00 51.25 193 SER A CA 1
ATOM 1555 C C . SER A 1 193 ? 7.799 -1.672 -38.099 1.00 51.25 193 SER A C 1
ATOM 1557 O O . SER A 1 193 ? 7.596 -2.789 -37.616 1.00 51.25 193 SER A O 1
ATOM 1559 N N . ALA A 1 194 ? 8.755 -1.484 -39.006 1.00 57.88 194 ALA A N 1
ATOM 1560 C CA . ALA A 1 194 ? 9.665 -2.541 -39.446 1.00 57.88 194 ALA A CA 1
ATOM 1561 C C . ALA A 1 194 ? 10.676 -2.906 -38.328 1.00 57.88 194 ALA A C 1
ATOM 1563 O O . ALA A 1 194 ? 11.870 -2.635 -38.432 1.00 57.88 194 ALA A O 1
ATOM 1564 N N . GLY A 1 195 ? 10.199 -3.471 -37.216 1.00 67.81 195 GLY A N 1
ATOM 1565 C CA . GLY A 1 195 ? 10.993 -3.790 -36.031 1.00 67.81 195 GLY A CA 1
ATOM 1566 C C . GLY A 1 195 ? 10.143 -4.189 -34.821 1.00 67.81 195 GLY A C 1
ATOM 1567 O O . GLY A 1 195 ? 8.926 -4.025 -34.803 1.00 67.81 195 GLY A O 1
ATOM 1568 N N . THR A 1 196 ? 10.791 -4.748 -33.799 1.00 77.56 196 THR A N 1
ATOM 1569 C CA . THR A 1 196 ? 10.149 -5.102 -32.522 1.00 77.56 196 THR A CA 1
ATOM 1570 C C . THR A 1 196 ? 10.174 -3.908 -31.570 1.00 77.56 196 THR A C 1
ATOM 1572 O O . THR A 1 196 ? 11.244 -3.481 -31.144 1.00 77.56 196 THR A O 1
ATOM 1575 N N . GLU A 1 197 ? 9.013 -3.388 -31.177 1.00 79.75 197 GLU A N 1
ATOM 1576 C CA . GLU A 1 197 ? 8.930 -2.327 -30.164 1.00 79.75 197 GLU A CA 1
ATOM 1577 C C . GLU A 1 197 ? 8.766 -2.933 -28.770 1.00 79.75 197 GLU A C 1
ATOM 1579 O O . GLU A 1 197 ? 7.809 -3.652 -28.499 1.00 79.75 197 GLU A O 1
ATOM 1584 N N . VAL A 1 198 ? 9.676 -2.645 -27.852 1.00 83.06 198 VAL A N 1
ATOM 1585 C CA . VAL A 1 198 ? 9.615 -3.106 -26.461 1.00 83.06 198 VAL A CA 1
ATOM 1586 C C . VAL A 1 198 ? 9.457 -1.895 -25.576 1.00 83.06 198 VAL A C 1
ATOM 1588 O O . VAL A 1 198 ? 10.098 -0.877 -25.810 1.00 83.06 198 VAL A O 1
ATOM 1591 N N . GLY A 1 199 ? 8.634 -1.973 -24.537 1.00 82.31 199 GLY A N 1
ATOM 1592 C CA . GLY A 1 199 ? 8.531 -0.865 -23.601 1.00 82.31 199 GLY A CA 1
ATOM 1593 C C . GLY A 1 199 ? 8.479 -1.295 -22.156 1.00 82.31 199 GLY A C 1
ATOM 1594 O O . GLY A 1 199 ? 8.105 -2.411 -21.802 1.00 82.31 199 GLY A O 1
ATOM 1595 N N . ILE A 1 200 ? 8.883 -0.374 -21.300 1.00 82.12 200 ILE A N 1
ATOM 1596 C CA . ILE A 1 200 ? 8.839 -0.521 -19.856 1.00 82.12 200 ILE A CA 1
ATOM 1597 C C . ILE A 1 200 ? 8.203 0.732 -19.277 1.00 82.12 200 ILE A C 1
ATOM 1599 O O . ILE A 1 200 ? 8.568 1.851 -19.628 1.00 82.12 200 ILE A O 1
ATOM 1603 N N . VAL A 1 201 ? 7.234 0.524 -18.389 1.00 78.38 201 VAL A N 1
ATOM 1604 C CA . VAL A 1 201 ? 6.540 1.598 -17.680 1.00 78.38 201 VAL A CA 1
ATOM 1605 C C . VAL A 1 201 ? 6.885 1.483 -16.203 1.00 78.38 201 VAL A C 1
ATOM 1607 O O . VAL A 1 201 ? 6.376 0.603 -15.501 1.00 78.38 201 VAL A O 1
ATOM 1610 N N . ALA A 1 202 ? 7.793 2.331 -15.729 1.00 74.94 202 ALA A N 1
ATOM 1611 C CA . ALA A 1 202 ? 8.235 2.327 -14.340 1.00 74.94 202 ALA A CA 1
ATOM 1612 C C . ALA A 1 202 ? 8.888 3.657 -13.949 1.00 74.94 202 ALA A C 1
ATOM 1614 O O . ALA A 1 202 ? 9.580 4.280 -14.742 1.00 74.94 202 ALA A O 1
ATOM 1615 N N . THR A 1 203 ? 8.743 4.061 -12.685 1.00 74.31 203 THR A N 1
ATOM 1616 C CA . THR A 1 203 ? 9.510 5.184 -12.123 1.00 74.31 203 THR A CA 1
ATOM 1617 C C . THR A 1 203 ? 11.009 4.931 -12.287 1.00 74.31 203 THR A C 1
ATOM 1619 O O . THR A 1 203 ? 11.484 3.869 -11.865 1.00 74.31 203 THR A O 1
ATOM 1622 N N . LEU A 1 204 ? 11.759 5.891 -12.841 1.00 78.88 204 LEU A N 1
ATOM 1623 C CA . LEU A 1 204 ? 13.180 5.758 -13.190 1.00 78.88 204 LEU A CA 1
ATOM 1624 C C . LEU A 1 204 ? 14.074 5.809 -11.948 1.00 78.88 204 LEU A C 1
ATOM 1626 O O . LEU A 1 204 ? 14.832 6.746 -11.725 1.00 78.88 204 LEU A O 1
ATOM 1630 N N . THR A 1 205 ? 13.954 4.781 -11.118 1.00 76.81 205 THR A N 1
ATOM 1631 C CA . THR A 1 205 ? 14.659 4.605 -9.848 1.00 76.81 205 THR A CA 1
ATOM 1632 C C . THR A 1 205 ? 15.612 3.411 -9.933 1.00 76.81 205 THR A C 1
ATOM 1634 O O . THR A 1 205 ? 15.303 2.444 -10.642 1.00 76.81 205 THR A O 1
ATOM 1637 N N . PRO A 1 206 ? 16.708 3.395 -9.146 1.00 76.75 206 PRO A N 1
ATOM 1638 C CA . PRO A 1 206 ? 17.704 2.319 -9.203 1.00 76.75 206 PRO A CA 1
ATOM 1639 C C . PRO A 1 206 ? 17.114 0.922 -8.966 1.00 76.75 206 PRO A C 1
ATOM 1641 O O . PRO A 1 206 ? 17.539 -0.070 -9.558 1.00 76.75 206 PRO A O 1
ATOM 1644 N N . VAL A 1 207 ? 16.079 0.826 -8.121 1.00 71.56 207 VAL A N 1
ATOM 1645 C CA . VAL A 1 207 ? 15.442 -0.453 -7.772 1.00 71.56 207 VAL A CA 1
ATOM 1646 C C . VAL A 1 207 ? 14.826 -1.157 -8.986 1.00 71.56 207 VAL A C 1
ATOM 1648 O O . VAL A 1 207 ? 14.738 -2.383 -8.984 1.00 71.5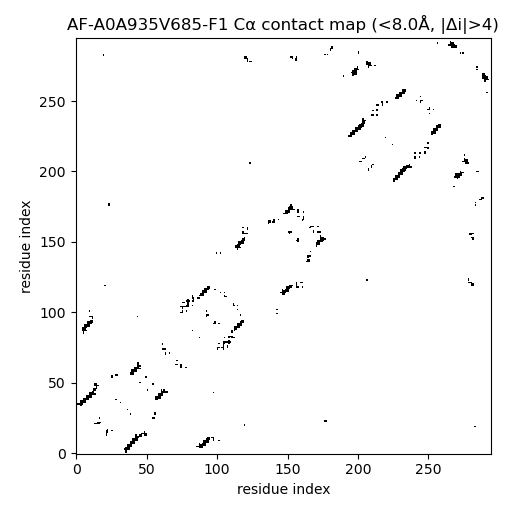6 207 VAL A O 1
ATOM 1651 N N . LYS A 1 208 ? 14.431 -0.414 -10.027 1.00 79.31 208 LYS A N 1
ATOM 1652 C CA . LYS A 1 208 ? 13.837 -0.934 -11.274 1.00 79.31 208 LYS A CA 1
ATOM 1653 C C . LYS A 1 208 ? 14.861 -1.430 -12.288 1.00 79.31 208 LYS A C 1
ATOM 1655 O O . LYS A 1 208 ? 14.490 -1.863 -13.369 1.00 79.31 208 LYS A O 1
ATOM 1660 N N . ARG A 1 209 ? 16.148 -1.362 -11.950 1.00 83.88 209 ARG A N 1
ATOM 1661 C CA . ARG A 1 209 ? 17.241 -1.953 -12.722 1.00 83.88 209 ARG A CA 1
ATOM 1662 C C . ARG A 1 209 ? 17.186 -1.687 -14.230 1.00 83.88 209 ARG A C 1
ATOM 1664 O O . ARG A 1 209 ? 17.482 -2.561 -15.043 1.00 83.88 209 ARG A O 1
ATOM 1671 N N . HIS A 1 210 ? 16.826 -0.455 -14.595 1.00 86.19 210 HIS A N 1
ATOM 1672 C CA . HIS A 1 210 ? 16.864 0.009 -15.981 1.00 86.19 210 HIS A CA 1
ATOM 1673 C C . HIS A 1 210 ? 18.286 -0.080 -16.558 1.00 86.19 210 HIS A C 1
ATOM 1675 O O . HIS A 1 210 ? 18.446 -0.331 -17.744 1.00 86.19 210 HIS A O 1
ATOM 1681 N N . ASP A 1 211 ? 19.315 0.028 -15.709 1.00 87.38 211 ASP A N 1
ATOM 1682 C CA . ASP A 1 211 ? 20.715 -0.232 -16.062 1.00 87.38 211 ASP A CA 1
ATOM 1683 C C . ASP A 1 211 ? 20.917 -1.640 -16.642 1.00 87.38 211 ASP A C 1
ATOM 1685 O O . ASP A 1 211 ? 21.576 -1.803 -17.666 1.00 87.38 211 ASP A O 1
ATOM 1689 N N . LEU A 1 212 ? 20.334 -2.662 -16.009 1.00 88.38 212 LEU A N 1
ATOM 1690 C CA . LEU A 1 212 ? 20.455 -4.045 -16.461 1.00 88.38 212 LEU A CA 1
ATOM 1691 C C . LEU A 1 212 ? 19.720 -4.249 -17.788 1.00 88.38 212 LEU A C 1
ATOM 1693 O O . LEU A 1 212 ? 20.234 -4.937 -18.666 1.00 88.38 212 LEU A O 1
ATOM 1697 N N . LEU A 1 213 ? 18.554 -3.614 -17.945 1.00 88.69 213 LEU A N 1
ATOM 1698 C CA . LEU A 1 213 ? 17.805 -3.636 -19.197 1.00 88.69 213 LEU A CA 1
ATOM 1699 C C . LEU A 1 213 ? 18.607 -3.004 -20.342 1.00 88.69 213 LEU A C 1
ATOM 1701 O O . LEU A 1 213 ? 18.711 -3.617 -21.397 1.00 88.69 213 LEU A O 1
ATOM 1705 N N . LEU A 1 214 ? 19.226 -1.838 -20.127 1.00 89.12 214 LEU A N 1
ATOM 1706 C CA . LEU A 1 214 ? 20.069 -1.183 -21.134 1.00 89.12 214 LEU A CA 1
ATOM 1707 C C . LEU A 1 214 ? 21.287 -2.038 -21.512 1.00 89.12 214 LEU A C 1
ATOM 1709 O O . LEU A 1 214 ? 21.583 -2.182 -22.695 1.00 89.12 214 LEU A O 1
ATOM 1713 N N . ARG A 1 215 ? 21.958 -2.670 -20.538 1.00 89.50 215 ARG A N 1
ATOM 1714 C CA . ARG A 1 215 ? 23.074 -3.599 -20.820 1.00 89.50 215 ARG A CA 1
ATOM 1715 C C . ARG A 1 215 ? 22.623 -4.789 -21.660 1.00 89.50 215 ARG A C 1
ATOM 1717 O O . ARG A 1 215 ? 23.296 -5.135 -22.624 1.00 89.50 215 ARG A O 1
ATOM 1724 N N . ALA A 1 216 ? 21.486 -5.394 -21.315 1.00 87.44 216 ALA A N 1
ATOM 1725 C CA . ALA A 1 216 ? 20.909 -6.485 -22.096 1.00 87.44 216 ALA A CA 1
ATOM 1726 C C . ALA A 1 216 ? 20.514 -6.024 -23.509 1.00 87.44 216 ALA A C 1
ATOM 1728 O O . ALA A 1 216 ? 20.710 -6.759 -24.473 1.00 87.44 216 ALA A O 1
ATOM 1729 N N . TRP A 1 217 ? 20.021 -4.791 -23.644 1.00 88.00 217 TRP A N 1
ATOM 1730 C CA . TRP A 1 217 ? 19.677 -4.193 -24.933 1.00 88.00 217 TRP A CA 1
ATOM 1731 C C . TRP A 1 217 ? 20.897 -4.009 -25.842 1.00 88.00 217 TRP A C 1
ATOM 1733 O O . TRP A 1 217 ? 20.817 -4.292 -27.036 1.00 88.00 217 TRP A O 1
ATOM 1743 N N . GLY A 1 218 ? 22.048 -3.630 -25.275 1.00 84.62 218 GLY A N 1
ATOM 1744 C CA . GLY A 1 218 ? 23.328 -3.582 -25.992 1.00 84.62 218 GLY A CA 1
ATOM 1745 C C . GLY A 1 218 ? 23.702 -4.911 -26.656 1.00 84.62 218 GLY A C 1
ATOM 1746 O O . GLY A 1 218 ? 24.178 -4.925 -27.789 1.00 84.62 218 GLY A O 1
ATOM 1747 N N . LEU A 1 219 ? 23.400 -6.040 -26.008 1.00 84.12 219 LEU A N 1
ATOM 1748 C CA . LEU A 1 219 ? 23.666 -7.374 -26.562 1.00 84.12 219 LEU A CA 1
ATOM 1749 C C . LEU A 1 219 ? 22.763 -7.711 -27.761 1.00 84.12 219 LEU A C 1
ATOM 1751 O O . LEU A 1 219 ? 23.194 -8.420 -28.666 1.00 84.12 219 LEU A O 1
ATOM 1755 N N . LEU A 1 220 ? 21.532 -7.184 -27.806 1.00 78.06 220 LEU A N 1
ATOM 1756 C CA . LEU A 1 220 ? 20.613 -7.389 -28.937 1.00 78.06 220 LEU A CA 1
ATOM 1757 C C . LEU A 1 220 ? 21.073 -6.656 -30.203 1.00 78.06 220 LEU A C 1
ATOM 1759 O O . LEU A 1 220 ? 20.788 -7.104 -31.315 1.00 78.06 220 LEU A O 1
ATOM 1763 N N . GLY A 1 221 ? 21.805 -5.550 -30.044 1.00 68.00 221 GLY A N 1
ATOM 1764 C CA . GLY A 1 221 ? 22.450 -4.856 -31.156 1.00 68.00 221 GLY A CA 1
ATOM 1765 C C . GLY A 1 221 ? 23.476 -5.716 -31.881 1.00 68.00 221 GLY A C 1
ATOM 1766 O O . GLY A 1 221 ? 23.497 -5.727 -33.109 1.00 68.00 221 GLY A O 1
ATOM 1767 N N . ALA A 1 222 ? 24.247 -6.507 -31.134 1.00 64.25 222 ALA A N 1
ATOM 1768 C CA . ALA A 1 222 ? 25.305 -7.352 -31.683 1.00 64.25 222 ALA A CA 1
ATOM 1769 C C . ALA A 1 222 ? 24.793 -8.503 -32.572 1.00 64.25 222 ALA A C 1
ATOM 1771 O O . ALA A 1 222 ? 25.548 -9.012 -33.394 1.00 64.25 222 ALA A O 1
ATOM 1772 N N . VAL A 1 223 ? 23.523 -8.905 -32.438 1.00 69.81 223 VAL A N 1
ATOM 1773 C CA . VAL A 1 223 ? 22.920 -10.010 -33.213 1.00 69.81 223 VAL A CA 1
ATOM 1774 C C . VAL A 1 223 ? 22.005 -9.535 -34.351 1.00 69.81 223 VAL A C 1
ATOM 1776 O O . VAL A 1 223 ? 21.283 -10.338 -34.936 1.00 69.81 223 VAL A O 1
ATOM 1779 N N . GLY A 1 224 ? 22.008 -8.234 -34.673 1.00 65.25 224 GLY A N 1
ATOM 1780 C CA . GLY A 1 224 ? 21.291 -7.684 -35.834 1.00 65.25 224 GLY A CA 1
ATOM 1781 C C . GLY A 1 224 ? 19.765 -7.612 -35.696 1.00 65.25 224 GLY A C 1
ATOM 1782 O O . GLY A 1 224 ? 19.065 -7.401 -36.684 1.00 65.25 224 GLY A O 1
ATOM 1783 N N . ALA A 1 225 ? 19.216 -7.768 -34.487 1.00 70.12 225 ALA A N 1
ATOM 1784 C CA . ALA A 1 225 ? 17.776 -7.656 -34.273 1.00 70.12 225 ALA A CA 1
ATOM 1785 C C . ALA A 1 225 ? 17.316 -6.194 -34.424 1.00 70.12 225 ALA A C 1
ATOM 1787 O O . ALA A 1 225 ? 17.793 -5.324 -33.690 1.00 70.12 225 ALA A O 1
ATOM 1788 N N . SER A 1 226 ? 16.359 -5.920 -35.321 1.00 77.75 226 SER A N 1
ATOM 1789 C CA . SER A 1 226 ? 15.670 -4.620 -35.402 1.00 77.75 226 SER A CA 1
ATOM 1790 C C . SER A 1 226 ? 14.678 -4.502 -34.244 1.00 77.75 226 SER A C 1
ATOM 1792 O O . SER A 1 226 ? 13.599 -5.103 -34.268 1.00 77.75 226 SER A O 1
ATOM 1794 N N . ALA A 1 227 ? 15.072 -3.785 -33.188 1.00 80.56 227 ALA A N 1
ATOM 1795 C CA . ALA A 1 227 ? 14.232 -3.555 -32.019 1.00 80.56 227 ALA A CA 1
ATOM 1796 C C . ALA A 1 227 ? 14.502 -2.197 -31.361 1.00 80.56 227 ALA A C 1
ATOM 1798 O O . ALA A 1 227 ? 15.670 -1.823 -31.176 1.00 80.56 227 ALA A O 1
ATOM 1799 N N . THR A 1 228 ? 13.425 -1.539 -30.929 1.00 84.31 228 THR A N 1
ATOM 1800 C CA . THR A 1 228 ? 13.424 -0.235 -30.244 1.00 84.31 228 THR A CA 1
ATOM 1801 C C . THR A 1 228 ? 12.883 -0.389 -28.826 1.00 84.31 228 THR A C 1
ATOM 1803 O O . THR A 1 228 ? 11.866 -1.050 -28.620 1.00 84.31 228 THR A O 1
ATOM 1806 N N . LEU A 1 229 ? 13.563 0.204 -27.842 1.00 86.06 229 LEU A N 1
ATOM 1807 C CA . LEU A 1 229 ? 13.151 0.211 -26.439 1.00 86.06 229 LEU A CA 1
ATOM 1808 C C . LEU A 1 229 ? 12.541 1.562 -26.066 1.00 86.06 229 LEU A C 1
ATOM 1810 O O . LEU A 1 229 ? 13.171 2.597 -26.241 1.00 86.06 229 LEU A O 1
ATOM 1814 N N . HIS A 1 230 ? 11.360 1.553 -25.459 1.00 85.75 230 HIS A N 1
ATOM 1815 C CA . HIS A 1 230 ? 10.697 2.733 -24.917 1.00 85.75 230 HIS A CA 1
ATOM 1816 C C . HIS A 1 230 ? 10.711 2.686 -23.381 1.00 85.75 230 HIS A C 1
ATOM 1818 O O . HIS A 1 230 ? 10.097 1.811 -22.767 1.00 85.75 230 HIS A O 1
ATOM 1824 N N . LEU A 1 231 ? 11.399 3.633 -22.744 1.00 85.81 231 LEU A N 1
ATOM 1825 C CA . LEU A 1 231 ? 11.465 3.790 -21.286 1.00 85.81 231 LEU A CA 1
ATOM 1826 C C . LEU A 1 231 ? 10.489 4.878 -20.832 1.00 85.81 231 LEU A C 1
ATOM 1828 O O . LEU A 1 231 ? 10.816 6.063 -20.842 1.00 85.81 231 LEU A O 1
ATOM 1832 N N . LEU A 1 232 ? 9.284 4.472 -20.430 1.00 81.31 232 LEU A N 1
ATOM 1833 C CA . LEU A 1 232 ? 8.238 5.372 -19.954 1.00 81.31 232 LEU A CA 1
ATOM 1834 C C . LEU A 1 232 ? 8.300 5.504 -18.430 1.00 81.31 232 LEU A C 1
ATOM 1836 O O . LEU A 1 232 ? 7.988 4.578 -17.678 1.00 81.31 232 LEU A O 1
ATOM 1840 N N . GLY A 1 233 ? 8.664 6.690 -17.966 1.00 74.62 233 GLY A N 1
ATOM 1841 C CA . GLY A 1 233 ? 8.739 7.008 -16.550 1.00 74.62 233 GLY A CA 1
ATOM 1842 C C . GLY A 1 233 ? 9.450 8.328 -16.327 1.00 74.62 233 GLY A C 1
ATOM 1843 O O . GLY A 1 233 ? 10.170 8.811 -17.196 1.00 74.62 233 GLY A O 1
ATOM 1844 N N . ASP A 1 234 ? 9.254 8.908 -15.151 1.00 69.25 234 ASP A N 1
ATOM 1845 C CA . ASP A 1 234 ? 9.954 10.127 -14.757 1.00 69.25 234 ASP A CA 1
ATOM 1846 C C . ASP A 1 234 ? 11.051 9.824 -13.720 1.00 69.25 234 ASP A C 1
ATOM 1848 O O . ASP A 1 234 ? 11.068 8.719 -13.167 1.00 69.25 234 ASP A O 1
ATOM 1852 N N . ARG A 1 235 ? 11.963 10.798 -13.538 1.00 70.31 235 ARG A N 1
ATOM 1853 C CA . ARG A 1 235 ? 13.044 10.990 -12.533 1.00 70.31 235 ARG A CA 1
ATOM 1854 C C . ARG A 1 235 ? 13.106 9.997 -11.347 1.00 70.31 235 ARG A C 1
ATOM 1856 O O . ARG A 1 235 ? 12.078 9.518 -10.876 1.00 70.31 235 ARG A O 1
ATOM 1863 N N . PRO A 1 236 ? 14.289 9.762 -10.734 1.00 73.31 236 PRO A N 1
ATOM 1864 C CA . PRO A 1 236 ? 15.511 10.587 -10.779 1.00 73.31 236 PRO A CA 1
ATOM 1865 C C . PRO A 1 236 ? 16.609 10.165 -11.765 1.00 73.31 236 PRO A C 1
ATOM 1867 O O . PRO A 1 236 ? 17.477 10.976 -12.066 1.00 73.31 236 PRO A O 1
ATOM 1870 N N . GLU A 1 237 ? 16.617 8.937 -12.284 1.00 80.69 237 GLU A N 1
ATOM 1871 C CA . GLU A 1 237 ? 17.796 8.415 -12.997 1.00 80.69 237 GLU A CA 1
ATOM 1872 C C . GLU A 1 237 ? 17.844 8.717 -14.499 1.00 80.69 237 GLU A C 1
ATOM 1874 O O . GLU A 1 237 ? 18.763 8.256 -15.171 1.00 80.69 237 GLU A O 1
ATOM 1879 N N . ARG A 1 238 ? 16.896 9.488 -15.043 1.00 84.44 238 ARG A N 1
ATOM 1880 C CA . ARG A 1 238 ? 16.768 9.723 -16.492 1.00 84.44 238 ARG A CA 1
ATOM 1881 C C . ARG A 1 238 ? 18.093 10.113 -17.155 1.00 84.44 238 ARG A C 1
ATOM 1883 O O . ARG A 1 238 ? 18.580 9.378 -18.003 1.00 84.44 238 ARG A O 1
ATOM 1890 N N . SER A 1 239 ? 18.735 11.180 -16.680 1.00 86.00 239 SER A N 1
ATOM 1891 C CA . SER A 1 239 ? 20.006 11.661 -17.242 1.00 86.00 239 SER A CA 1
ATOM 1892 C C . SER A 1 239 ? 21.165 10.671 -17.068 1.00 86.00 239 SER A C 1
ATOM 1894 O O . SER A 1 239 ? 22.142 10.708 -17.812 1.00 86.00 239 SER A O 1
ATOM 1896 N N . ARG A 1 240 ? 21.105 9.781 -16.067 1.00 89.31 240 ARG A N 1
ATOM 1897 C CA . ARG A 1 240 ? 22.085 8.694 -15.908 1.00 89.31 240 ARG A CA 1
ATOM 1898 C C . ARG A 1 240 ? 21.850 7.599 -16.950 1.00 89.31 240 ARG A C 1
ATOM 1900 O O . ARG A 1 240 ? 22.812 7.095 -17.517 1.00 89.31 240 ARG A O 1
ATOM 1907 N N . LEU A 1 241 ? 20.592 7.240 -17.195 1.00 89.12 241 LEU A N 1
ATOM 1908 C CA . LEU A 1 241 ? 20.201 6.206 -18.154 1.00 89.12 241 LEU A CA 1
ATOM 1909 C C . LEU A 1 241 ? 20.416 6.652 -19.607 1.00 89.12 241 LEU A C 1
ATOM 1911 O O . LEU A 1 241 ? 20.877 5.851 -20.411 1.00 89.12 241 LEU A O 1
ATOM 1915 N N . GLU A 1 242 ? 20.159 7.922 -19.926 1.00 90.25 242 GLU A N 1
ATOM 1916 C CA . GLU A 1 242 ? 20.446 8.510 -21.245 1.00 90.25 242 GLU A CA 1
ATOM 1917 C C . GLU A 1 242 ? 21.953 8.477 -21.553 1.00 90.25 242 GLU A C 1
ATOM 1919 O O . GLU A 1 242 ? 22.355 7.993 -22.610 1.00 90.25 242 GLU A O 1
ATOM 1924 N N . ARG A 1 243 ? 22.808 8.882 -20.599 1.00 91.00 243 ARG A N 1
ATOM 1925 C CA . ARG A 1 243 ? 24.274 8.756 -20.737 1.00 91.00 243 ARG A CA 1
ATOM 1926 C C . ARG A 1 243 ? 24.719 7.310 -20.926 1.00 91.00 243 ARG A C 1
ATOM 1928 O O . ARG A 1 243 ? 25.521 7.025 -21.803 1.00 91.00 243 ARG A O 1
ATOM 1935 N N . MET A 1 244 ? 24.151 6.391 -20.153 1.00 91.56 244 MET A N 1
ATOM 1936 C CA . MET A 1 244 ? 24.456 4.968 -20.277 1.00 91.56 244 MET A CA 1
ATOM 1937 C C . MET A 1 244 ? 24.056 4.400 -21.649 1.00 91.56 244 MET A C 1
ATOM 1939 O O . MET A 1 244 ? 24.756 3.546 -22.182 1.00 91.56 244 MET A O 1
ATOM 1943 N N . ALA A 1 245 ? 22.953 4.867 -22.241 1.00 91.12 245 ALA A N 1
ATOM 1944 C CA . ALA A 1 245 ? 22.555 4.467 -23.590 1.00 91.12 245 ALA A CA 1
ATOM 1945 C C . ALA A 1 245 ? 23.540 4.972 -24.662 1.00 91.12 245 ALA A C 1
ATOM 1947 O O . ALA A 1 245 ? 23.815 4.243 -25.616 1.00 91.12 245 ALA A O 1
ATOM 1948 N N . LEU A 1 246 ? 24.102 6.176 -24.487 1.00 91.12 246 LEU A N 1
ATOM 1949 C CA . LEU A 1 246 ? 25.171 6.710 -25.343 1.00 91.12 246 LEU A CA 1
ATOM 1950 C C . LEU A 1 246 ? 26.460 5.889 -25.209 1.00 91.12 246 LEU A C 1
ATOM 1952 O O . LEU A 1 246 ? 27.011 5.457 -26.216 1.00 91.12 246 LEU A O 1
ATOM 1956 N N . GLU A 1 247 ? 26.900 5.614 -23.979 1.00 91.12 247 GLU A N 1
ATOM 1957 C CA . GLU A 1 247 ? 28.104 4.813 -23.693 1.00 91.12 247 GLU A CA 1
ATOM 1958 C C . GLU A 1 247 ? 28.015 3.387 -24.259 1.00 91.12 247 GLU A C 1
ATOM 1960 O O . GLU A 1 247 ? 29.016 2.818 -24.686 1.00 91.12 247 GLU A O 1
ATOM 1965 N N . LEU A 1 248 ? 26.812 2.809 -24.280 1.00 89.38 248 LEU A N 1
ATOM 1966 C CA . LEU A 1 248 ? 26.548 1.486 -24.847 1.00 89.38 248 LEU A CA 1
ATOM 1967 C C . LEU A 1 248 ? 26.324 1.503 -26.371 1.00 89.38 248 LEU A C 1
ATOM 1969 O O . LEU A 1 248 ? 26.105 0.440 -26.947 1.00 89.38 248 LEU A O 1
ATOM 1973 N N . GLY A 1 249 ? 26.332 2.673 -27.022 1.00 88.69 249 GLY A N 1
ATOM 1974 C CA . GLY A 1 249 ? 26.097 2.799 -28.465 1.00 88.69 249 GLY A CA 1
ATOM 1975 C C . GLY A 1 249 ? 24.670 2.448 -28.906 1.00 88.69 249 GLY A C 1
ATOM 1976 O O . GLY A 1 249 ? 24.451 2.089 -30.059 1.00 88.69 249 GLY A O 1
ATOM 1977 N N . ILE A 1 250 ? 23.690 2.522 -27.999 1.00 89.56 250 ILE A N 1
ATOM 1978 C CA . ILE A 1 250 ? 22.285 2.146 -28.252 1.00 89.56 250 ILE A CA 1
ATOM 1979 C C . ILE A 1 250 ? 21.317 3.331 -28.197 1.00 89.56 250 ILE A C 1
ATOM 1981 O O . ILE A 1 250 ? 20.107 3.121 -28.217 1.00 89.56 250 ILE A O 1
ATOM 1985 N N . ALA A 1 251 ? 21.815 4.565 -28.109 1.00 87.44 251 ALA A N 1
ATOM 1986 C CA . ALA A 1 251 ? 20.985 5.756 -27.929 1.00 87.44 251 ALA A CA 1
ATOM 1987 C C . ALA A 1 251 ? 19.884 5.904 -28.996 1.00 87.44 251 ALA A C 1
ATOM 1989 O O . ALA A 1 251 ? 18.742 6.185 -28.650 1.00 87.44 251 ALA A O 1
ATOM 1990 N N . GLU A 1 252 ? 20.179 5.610 -30.265 1.00 86.56 252 GLU A N 1
ATOM 1991 C CA . GLU A 1 252 ? 19.197 5.673 -31.365 1.00 86.56 252 GLU A CA 1
ATOM 1992 C C . GLU A 1 252 ? 18.091 4.612 -31.269 1.00 86.56 252 GLU A C 1
ATOM 1994 O O . GLU A 1 252 ? 17.068 4.692 -31.940 1.00 86.56 252 GLU A O 1
ATOM 1999 N N . ARG A 1 253 ? 18.290 3.599 -30.423 1.00 85.50 253 ARG A N 1
ATOM 2000 C CA . ARG A 1 253 ? 17.380 2.465 -30.238 1.00 85.50 253 ARG A CA 1
ATOM 2001 C C . ARG A 1 253 ? 16.659 2.502 -28.898 1.00 85.50 253 ARG A C 1
ATOM 2003 O O . ARG A 1 253 ? 15.965 1.540 -28.560 1.00 85.50 253 ARG A O 1
ATOM 2010 N N . VAL A 1 254 ? 16.854 3.561 -28.116 1.00 87.94 254 VAL A N 1
ATOM 2011 C CA . VAL A 1 254 ? 16.273 3.727 -26.787 1.00 87.94 254 VAL A CA 1
ATOM 2012 C C . VAL A 1 254 ? 15.609 5.093 -26.704 1.00 87.94 254 VAL A C 1
ATOM 2014 O O . VAL A 1 254 ? 16.265 6.128 -26.667 1.00 87.94 254 VAL A O 1
ATOM 2017 N N . HIS A 1 255 ? 14.286 5.100 -26.638 1.00 86.75 255 HIS A N 1
ATOM 2018 C CA . HIS A 1 255 ? 13.493 6.314 -26.538 1.00 86.75 255 HIS A CA 1
ATOM 2019 C C . HIS A 1 255 ? 13.073 6.544 -25.087 1.00 86.75 255 HIS A C 1
ATOM 2021 O O . HIS A 1 255 ? 12.616 5.624 -24.403 1.00 86.75 255 HIS A O 1
ATOM 2027 N N . PHE A 1 256 ? 13.162 7.797 -24.644 1.00 84.19 256 PHE A N 1
ATOM 2028 C CA . PHE A 1 256 ? 12.688 8.260 -23.338 1.00 84.19 256 PHE A CA 1
ATOM 2029 C C . PHE A 1 256 ? 11.521 9.242 -23.538 1.00 84.19 256 PHE A C 1
ATOM 2031 O O . PHE A 1 256 ? 11.741 10.459 -23.577 1.00 84.19 256 PHE A O 1
ATOM 2038 N N . PRO A 1 257 ? 10.275 8.760 -23.706 1.00 77.62 257 PRO A N 1
ATOM 2039 C CA . PRO A 1 257 ? 9.121 9.633 -23.894 1.00 77.62 257 PRO A CA 1
ATOM 2040 C C . PRO A 1 257 ? 8.916 10.593 -22.713 1.00 77.62 257 PRO A C 1
ATOM 2042 O O . PRO A 1 257 ? 9.347 10.332 -21.586 1.00 77.62 257 PRO A O 1
ATOM 2045 N N . ALA A 1 258 ? 8.244 11.717 -22.961 1.00 63.81 258 ALA A N 1
ATOM 2046 C CA . ALA A 1 258 ? 7.816 12.619 -21.894 1.00 63.81 258 ALA A CA 1
ATOM 2047 C C . ALA A 1 258 ? 6.811 11.921 -20.944 1.00 63.81 258 ALA A C 1
ATOM 2049 O O . ALA A 1 258 ? 6.072 11.033 -21.383 1.00 63.81 258 ALA A O 1
ATOM 2050 N N . PRO A 1 259 ? 6.752 12.307 -19.653 1.00 56.31 259 PRO A N 1
ATOM 2051 C CA . PRO A 1 259 ? 5.757 11.769 -18.734 1.00 56.31 259 PRO A CA 1
ATOM 2052 C C . PRO A 1 259 ? 4.344 12.147 -19.203 1.00 56.31 259 PRO A C 1
ATOM 2054 O O . PRO A 1 259 ? 4.036 13.324 -19.370 1.00 56.31 259 PRO A O 1
ATOM 2057 N N . PHE A 1 260 ? 3.474 11.157 -19.407 1.00 51.97 260 PHE A N 1
ATOM 2058 C CA . PHE A 1 260 ? 2.074 11.403 -19.756 1.00 51.97 260 PHE A CA 1
ATOM 2059 C C . PHE A 1 260 ? 1.264 11.760 -18.500 1.00 51.97 260 PHE A C 1
ATOM 2061 O O . PHE A 1 260 ? 1.143 10.940 -17.589 1.00 51.97 260 PHE A O 1
ATOM 2068 N N . MET A 1 261 ? 0.652 12.948 -18.481 1.00 35.28 261 MET A N 1
ATOM 2069 C CA . MET A 1 261 ? -0.552 13.203 -17.684 1.00 35.28 261 MET A CA 1
ATOM 2070 C C . MET A 1 261 ? -1.737 12.658 -18.488 1.00 35.28 261 MET A C 1
ATOM 2072 O O . MET A 1 261 ? -1.929 13.003 -19.652 1.00 35.28 261 MET A O 1
ATOM 2076 N N . THR A 1 262 ? -2.490 11.734 -17.905 1.00 35.91 262 THR A N 1
ATOM 2077 C CA . THR A 1 262 ? -3.625 11.025 -18.514 1.00 35.91 262 THR A CA 1
ATOM 2078 C C . THR A 1 262 ? -4.676 11.981 -19.093 1.00 35.91 262 THR A C 1
ATOM 2080 O O . THR A 1 262 ? -5.559 12.417 -18.367 1.00 35.91 262 THR A O 1
ATOM 2083 N N . SER A 1 263 ? -4.603 12.302 -20.392 1.00 25.41 263 SER A N 1
ATOM 2084 C CA . SER A 1 263 ? -5.739 12.787 -21.204 1.00 25.41 263 SER A CA 1
ATOM 2085 C C . SER A 1 263 ? -5.404 12.913 -22.705 1.00 25.41 263 SER A C 1
ATOM 2087 O O . SER A 1 263 ? -5.351 14.016 -23.236 1.00 25.41 263 SER A O 1
ATOM 2089 N N . ARG A 1 264 ? -5.192 11.799 -23.431 1.00 25.12 264 ARG A N 1
ATOM 2090 C CA . ARG A 1 264 ? -5.519 11.704 -24.880 1.00 25.12 264 ARG A CA 1
ATOM 2091 C C . ARG A 1 264 ? -5.261 10.307 -25.478 1.00 25.12 264 ARG A C 1
ATOM 2093 O O . ARG A 1 264 ? -4.198 9.747 -25.221 1.00 25.12 264 ARG A O 1
ATOM 2100 N N . PRO A 1 265 ? -6.170 9.767 -26.315 1.00 27.94 265 PRO A N 1
ATOM 2101 C CA . PRO A 1 265 ? -5.953 8.532 -27.059 1.00 27.94 265 PRO A CA 1
ATOM 2102 C C . PRO A 1 265 ? -5.285 8.793 -28.420 1.00 27.94 265 PRO A C 1
ATOM 2104 O O . PRO A 1 265 ? -5.840 9.439 -29.304 1.00 27.94 265 PRO A O 1
ATOM 2107 N N . GLY A 1 266 ? -4.091 8.237 -28.579 1.00 30.03 266 GLY A N 1
ATOM 2108 C CA . GLY A 1 266 ? -3.485 7.761 -29.829 1.00 30.03 266 GLY A CA 1
ATOM 2109 C C . GLY A 1 266 ? -2.699 6.496 -29.451 1.00 30.03 266 GLY A C 1
ATOM 2110 O O . GLY A 1 266 ? -2.468 6.308 -28.264 1.00 30.03 266 GLY A O 1
ATOM 2111 N N . CYS A 1 267 ? -2.314 5.581 -30.339 1.00 33.44 267 CYS A N 1
ATOM 2112 C CA . CYS A 1 267 ? -1.620 4.348 -29.917 1.00 33.44 267 CYS A CA 1
ATOM 2113 C C . CYS A 1 267 ? -0.549 3.893 -30.921 1.00 33.44 267 CYS A C 1
ATOM 2115 O O . CYS A 1 267 ? -0.868 3.642 -32.075 1.00 33.44 267 CYS A O 1
ATOM 2117 N N . ALA A 1 268 ? 0.690 3.719 -30.454 1.00 34.50 268 ALA A N 1
ATOM 2118 C CA . ALA A 1 268 ? 1.699 2.810 -30.987 1.00 34.50 268 ALA A CA 1
ATOM 2119 C C . ALA A 1 268 ? 1.843 1.598 -30.040 1.00 34.50 268 ALA A C 1
ATOM 2121 O O . ALA A 1 268 ? 1.856 1.701 -28.811 1.00 34.50 268 ALA A O 1
ATOM 2122 N N . ARG A 1 269 ? 1.868 0.394 -30.602 1.00 38.59 269 ARG A N 1
ATOM 2123 C CA . ARG A 1 269 ? 1.804 -0.839 -29.814 1.00 38.59 269 ARG A CA 1
ATOM 2124 C C . ARG A 1 269 ? 3.199 -1.221 -29.314 1.00 38.59 269 ARG A C 1
ATOM 2126 O O . ARG A 1 269 ? 4.010 -1.713 -30.086 1.00 38.59 269 ARG A O 1
ATOM 2133 N N . LEU A 1 270 ? 3.425 -1.137 -28.001 1.00 40.75 270 LEU A N 1
ATOM 2134 C CA . LEU A 1 270 ? 4.517 -1.880 -27.366 1.00 40.75 270 LEU A CA 1
ATOM 2135 C C . LEU A 1 270 ? 4.258 -3.384 -27.560 1.00 40.75 270 LEU A C 1
ATOM 2137 O O . LEU A 1 270 ? 3.248 -3.917 -27.099 1.00 40.75 270 LEU A O 1
ATOM 2141 N N . THR A 1 271 ? 5.156 -4.055 -28.274 1.00 31.53 271 THR A N 1
ATOM 2142 C CA . THR A 1 271 ? 5.092 -5.482 -28.633 1.00 31.53 271 THR A CA 1
ATOM 2143 C C . THR A 1 271 ? 5.421 -6.378 -27.436 1.00 31.53 271 THR A C 1
ATOM 2145 O O . THR A 1 271 ? 4.940 -7.508 -27.356 1.00 31.53 271 THR A O 1
ATOM 2148 N N . SER A 1 272 ? 6.175 -5.876 -26.455 1.00 37.62 272 SER A N 1
ATOM 2149 C CA . SER A 1 272 ? 6.364 -6.539 -25.164 1.00 37.62 272 SER A CA 1
ATOM 2150 C C . SER A 1 272 ? 6.552 -5.535 -24.025 1.00 37.62 272 SER A C 1
ATOM 2152 O O . SER A 1 272 ? 7.120 -4.457 -24.208 1.00 37.62 272 SER A O 1
ATOM 2154 N N . VAL A 1 273 ? 6.043 -5.892 -22.839 1.00 45.50 273 VAL A N 1
ATOM 2155 C CA . VAL A 1 273 ? 6.235 -5.123 -21.605 1.00 45.50 273 VAL A CA 1
ATOM 2156 C C . VAL A 1 273 ? 7.222 -5.863 -20.713 1.00 45.50 273 VAL A C 1
ATOM 2158 O O . VAL A 1 273 ? 6.914 -6.936 -20.192 1.00 45.50 273 VAL A O 1
ATOM 2161 N N . CYS A 1 274 ? 8.409 -5.293 -20.527 1.00 38.75 274 CYS A N 1
ATOM 2162 C CA . CYS A 1 274 ? 9.435 -5.854 -19.650 1.00 38.75 274 CYS A CA 1
ATOM 2163 C C . CYS A 1 274 ? 9.396 -5.190 -18.269 1.00 38.75 274 CYS A C 1
ATOM 2165 O O . CYS A 1 274 ? 9.220 -3.981 -18.148 1.00 38.75 274 CYS A O 1
ATOM 2167 N N . SER A 1 275 ? 9.606 -5.974 -17.210 1.00 44.41 275 SER A N 1
ATOM 2168 C CA . SER A 1 275 ? 9.843 -5.467 -15.855 1.00 44.41 275 SER A CA 1
ATOM 2169 C C . SER A 1 275 ? 11.100 -6.128 -15.298 1.00 44.41 275 SER A C 1
ATOM 2171 O O . SER A 1 275 ? 11.162 -7.350 -15.187 1.00 44.41 275 SER A O 1
ATOM 2173 N N . VAL A 1 276 ? 12.107 -5.319 -14.968 1.00 46.59 276 VAL A N 1
ATOM 2174 C CA . VAL A 1 276 ? 13.360 -5.756 -14.334 1.00 46.59 276 VAL A CA 1
ATOM 2175 C C . VAL A 1 276 ? 13.425 -5.105 -12.948 1.00 46.59 276 VAL A C 1
ATOM 2177 O O . VAL A 1 276 ? 12.943 -3.989 -12.766 1.00 46.59 276 VAL A O 1
ATOM 2180 N N . ARG A 1 277 ? 13.915 -5.803 -11.912 1.00 42.81 277 ARG A N 1
ATOM 2181 C CA . ARG A 1 277 ? 13.962 -5.243 -10.547 1.00 42.81 277 ARG A CA 1
ATOM 2182 C C . ARG A 1 277 ? 14.993 -5.928 -9.649 1.00 42.81 277 ARG A C 1
ATOM 2184 O O . ARG A 1 277 ? 15.165 -7.142 -9.714 1.00 42.81 277 ARG A O 1
ATOM 2191 N N . THR A 1 278 ? 15.577 -5.170 -8.718 1.00 39.59 278 THR A N 1
ATOM 2192 C CA . THR A 1 278 ? 16.192 -5.723 -7.499 1.00 39.59 278 THR A CA 1
ATOM 2193 C C . THR A 1 278 ? 15.093 -5.965 -6.453 1.00 39.59 278 THR A C 1
ATOM 2195 O O . THR A 1 278 ? 14.479 -5.019 -5.954 1.00 39.59 278 THR A O 1
ATOM 2198 N N . GLY A 1 279 ? 14.810 -7.235 -6.142 1.00 45.06 279 GLY A N 1
ATOM 2199 C CA . GLY A 1 279 ? 13.713 -7.652 -5.256 1.00 45.06 279 GLY A CA 1
ATOM 2200 C C . GLY A 1 279 ? 12.403 -7.933 -6.010 1.00 45.06 279 GLY A C 1
ATOM 2201 O O . GLY A 1 279 ? 11.837 -7.072 -6.673 1.00 45.06 279 GLY A O 1
ATOM 2202 N N . ARG A 1 280 ? 11.904 -9.164 -5.898 1.00 47.94 280 ARG A N 1
ATOM 2203 C CA . ARG A 1 280 ? 10.761 -9.748 -6.625 1.00 47.94 280 ARG A CA 1
ATOM 2204 C C . ARG A 1 280 ? 9.366 -9.438 -6.023 1.00 47.94 280 ARG A C 1
ATOM 2206 O O . ARG A 1 280 ? 8.680 -10.330 -5.549 1.00 47.94 280 ARG A O 1
ATOM 2213 N N . GLY A 1 281 ? 8.938 -8.177 -5.970 1.00 41.69 281 GLY A N 1
ATOM 2214 C CA . GLY A 1 281 ? 7.548 -7.831 -5.602 1.00 41.69 281 GLY A CA 1
ATOM 2215 C C . GLY A 1 281 ? 6.630 -7.810 -6.831 1.00 41.69 281 GLY A C 1
ATOM 2216 O O . GLY A 1 281 ? 7.053 -7.316 -7.874 1.00 41.69 281 GLY A O 1
ATOM 2217 N N . CYS A 1 282 ? 5.389 -8.303 -6.731 1.00 41.94 282 CYS A N 1
ATOM 2218 C CA . CYS A 1 282 ? 4.426 -8.285 -7.842 1.00 41.94 282 CYS A CA 1
ATOM 2219 C C . CYS A 1 282 ? 4.007 -6.839 -8.177 1.00 41.94 282 CYS A C 1
ATOM 2221 O O . CYS A 1 282 ? 3.302 -6.192 -7.402 1.00 41.94 282 CYS A O 1
ATOM 2223 N N . GLN A 1 283 ? 4.481 -6.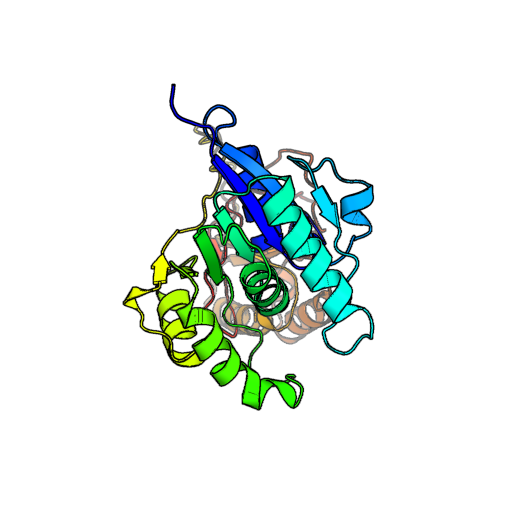308 -9.310 1.00 47.84 283 GLN A N 1
ATOM 2224 C CA . GLN A 1 283 ? 4.008 -5.034 -9.856 1.00 47.84 283 GLN A CA 1
ATOM 2225 C C . GLN A 1 283 ? 2.796 -5.247 -10.756 1.00 47.84 283 GLN A C 1
ATOM 2227 O O . GLN A 1 283 ? 2.676 -6.286 -11.397 1.00 47.84 283 GLN A O 1
ATOM 2232 N N . MET A 1 284 ? 1.959 -4.214 -10.872 1.00 42.25 284 MET A N 1
ATOM 2233 C CA . MET A 1 284 ? 1.165 -4.044 -12.084 1.00 42.25 284 MET A CA 1
ATOM 2234 C C . MET A 1 284 ? 2.065 -3.395 -13.137 1.00 42.25 284 MET A C 1
ATOM 2236 O O . MET A 1 284 ? 2.433 -2.231 -12.955 1.00 42.25 284 MET A O 1
ATOM 2240 N N . PRO A 1 285 ? 2.468 -4.101 -14.206 1.00 41.00 285 PRO A N 1
ATOM 2241 C CA . PRO A 1 285 ? 2.764 -3.406 -15.445 1.00 41.00 285 PRO A CA 1
ATOM 2242 C C . PRO A 1 285 ? 1.474 -2.699 -15.870 1.00 41.00 285 PRO A C 1
ATOM 2244 O O . PRO A 1 285 ? 0.408 -3.315 -15.904 1.00 41.00 285 PRO A O 1
ATOM 2247 N N . PHE A 1 286 ? 1.542 -1.394 -16.125 1.00 39.34 286 PHE A N 1
ATOM 2248 C CA . PHE A 1 286 ? 0.420 -0.680 -16.725 1.00 39.34 286 PHE A CA 1
ATOM 2249 C C . PHE A 1 286 ? 0.227 -1.229 -18.144 1.00 39.34 286 PHE A C 1
ATOM 2251 O O . PHE A 1 286 ? 0.964 -0.874 -19.060 1.00 39.34 286 PHE A O 1
ATOM 2258 N N . LEU A 1 287 ? -0.736 -2.135 -18.309 1.00 31.73 287 LEU A N 1
ATOM 2259 C CA . LEU A 1 287 ? -1.185 -2.647 -19.603 1.00 31.73 287 LEU A CA 1
ATOM 2260 C C . LEU A 1 287 ? -2.213 -1.679 -20.199 1.00 31.73 287 LEU A C 1
ATOM 2262 O O . LEU A 1 287 ? -3.353 -2.047 -20.455 1.00 31.73 287 LEU A O 1
ATOM 2266 N N . ASN A 1 288 ? -1.806 -0.429 -20.397 1.00 34.12 288 ASN A N 1
ATOM 2267 C CA . ASN A 1 288 ? -2.543 0.476 -21.269 1.00 34.12 288 ASN A CA 1
ATOM 2268 C C . ASN A 1 288 ? -1.869 0.451 -22.641 1.00 34.12 288 ASN A C 1
ATOM 2270 O O . ASN A 1 288 ? -0.662 0.258 -22.742 1.00 34.12 288 ASN A O 1
ATOM 2274 N N . THR A 1 289 ? -2.640 0.579 -23.711 1.00 34.53 289 THR A N 1
ATOM 2275 C CA . THR A 1 289 ? -2.109 0.817 -25.055 1.00 34.53 289 THR A CA 1
ATOM 2276 C C . THR A 1 289 ? -1.667 2.286 -25.141 1.00 34.53 289 THR A C 1
ATOM 2278 O O . THR A 1 289 ? -2.364 3.162 -24.628 1.00 34.53 289 THR A O 1
ATOM 2281 N N . TRP A 1 290 ? -0.489 2.565 -25.714 1.00 43.88 290 TRP A N 1
ATOM 2282 C CA . TRP A 1 290 ? 0.210 3.853 -25.554 1.00 43.88 290 TRP A CA 1
ATOM 2283 C C . TRP A 1 290 ? 0.407 4.578 -26.880 1.00 43.88 290 TRP A C 1
ATOM 2285 O O . TRP A 1 290 ? 0.897 3.946 -27.794 1.00 43.88 290 TRP A O 1
ATOM 2295 N N . PRO A 1 291 ? 0.156 5.884 -27.033 1.00 31.12 291 PRO A N 1
ATOM 2296 C CA . PRO A 1 291 ? 0.629 6.635 -28.198 1.00 31.12 291 PRO A CA 1
ATOM 2297 C C . PRO A 1 291 ? 2.139 6.840 -28.114 1.00 31.12 291 PRO A C 1
ATOM 2299 O O . PRO A 1 291 ? 2.613 7.458 -27.164 1.00 31.12 291 PRO A O 1
ATOM 2302 N N . VAL A 1 292 ? 2.890 6.425 -29.134 1.00 35.56 292 VAL A N 1
ATOM 2303 C CA . VAL A 1 292 ? 4.199 7.031 -29.410 1.00 35.56 292 VAL A CA 1
ATOM 2304 C C . VAL A 1 292 ? 3.939 8.124 -30.440 1.00 35.56 292 VAL A C 1
ATOM 2306 O O . VAL A 1 292 ? 3.588 7.841 -31.583 1.00 35.56 292 VAL A O 1
ATOM 2309 N N . GLY A 1 293 ? 4.014 9.381 -30.006 1.00 27.75 293 GLY A N 1
ATOM 2310 C CA . GLY A 1 293 ? 3.929 10.524 -30.906 1.00 27.75 293 GLY A CA 1
ATOM 2311 C C . GLY A 1 293 ? 5.166 10.563 -31.797 1.00 27.75 293 GLY A C 1
ATOM 2312 O O . GLY A 1 293 ? 6.287 10.590 -31.297 1.00 27.75 293 GLY A O 1
ATOM 2313 N N . SER A 1 294 ? 4.962 10.549 -33.110 1.00 26.72 294 SER A N 1
ATOM 2314 C CA . SER A 1 294 ? 6.010 10.838 -34.080 1.00 26.72 294 SER A CA 1
ATOM 2315 C C . SER A 1 294 ? 6.181 12.352 -34.207 1.00 26.72 294 SER A C 1
ATOM 2317 O O . SER A 1 294 ? 5.342 12.999 -34.843 1.00 26.72 294 SER A O 1
ATOM 2319 N N . ARG A 1 295 ? 7.243 12.880 -33.600 1.00 28.83 295 ARG A N 1
ATOM 2320 C CA . ARG A 1 295 ? 8.197 13.889 -34.105 1.00 28.83 295 ARG A CA 1
ATOM 2321 C C . ARG A 1 295 ? 8.908 14.551 -32.935 1.00 28.83 295 ARG A C 1
ATOM 2323 O O . ARG A 1 295 ? 8.205 15.035 -32.023 1.00 28.83 295 ARG A O 1
#